Protein AF-A0A376LP57-F1 (afdb_monomer_lite)

Radius of gyration: 25.51 Å; chains: 1; bounding box: 87×38×68 Å

Secondary structure (DSSP, 8-state):
----HHHHHHHHHHHHHHHHHHHHHHHHHHH---HHHHHHHHHHHHHHHHHHHHHHTT---HHHHHTTS-HHHHHHHHTSSSHHHHHHHHHHHHHHHHHHTTSS-HHHHHHHHHHHHHHHHHHHHHHHHHHSPPPHHHHHHHHHHHHHHHHHHHHHHHHHHGGGHHHHHHHHHHHHHHHHHHHHHTT-TTSSSTTS--HHHHHHHHHHHHHHHTT--THHHHHHTTS---S---PPP-----

Structure (mmCIF, N/CA/C/O backbone):
data_AF-A0A376LP57-F1
#
_entry.id   AF-A0A376LP57-F1
#
loop_
_atom_site.group_PDB
_atom_site.id
_atom_site.type_symbol
_atom_site.label_atom_id
_atom_site.label_alt_id
_atom_site.label_comp_id
_atom_site.label_asym_id
_atom_site.label_entity_id
_atom_site.label_seq_id
_atom_site.pdbx_PDB_ins_code
_atom_site.Cartn_x
_atom_site.Cartn_y
_atom_site.Cartn_z
_atom_site.occupancy
_atom_site.B_iso_or_equiv
_atom_site.auth_seq_id
_atom_site.auth_comp_id
_atom_site.auth_asym_id
_atom_site.auth_atom_id
_atom_site.pdbx_PDB_model_num
ATOM 1 N N . MET A 1 1 ? 21.473 0.296 -5.617 1.00 46.84 1 MET A N 1
ATOM 2 C CA . MET A 1 1 ? 20.523 0.830 -6.612 1.00 46.84 1 MET A CA 1
ATOM 3 C C . MET A 1 1 ? 19.555 1.742 -5.874 1.00 46.84 1 MET A C 1
ATOM 5 O O . MET A 1 1 ? 19.031 1.287 -4.861 1.00 46.84 1 MET A O 1
ATOM 9 N N . PRO A 1 2 ? 19.412 3.027 -6.233 1.00 54.41 2 PRO A N 1
ATOM 10 C CA . PRO A 1 2 ? 18.494 3.912 -5.526 1.00 54.41 2 PRO A CA 1
ATOM 11 C C . PRO A 1 2 ? 17.062 3.452 -5.806 1.00 54.41 2 PRO A C 1
ATOM 13 O O . PRO A 1 2 ? 16.615 3.432 -6.946 1.00 54.41 2 PRO A O 1
ATOM 16 N N . VAL A 1 3 ? 16.377 3.018 -4.755 1.00 65.44 3 VAL A N 1
ATOM 17 C CA . VAL A 1 3 ? 14.976 2.599 -4.799 1.00 65.44 3 VAL A CA 1
ATOM 18 C C . VAL A 1 3 ? 14.118 3.826 -5.131 1.00 65.44 3 VAL A C 1
ATOM 20 O O . VAL A 1 3 ? 14.386 4.906 -4.595 1.00 65.44 3 VAL A O 1
ATOM 23 N N . THR A 1 4 ? 13.124 3.697 -6.017 1.00 79.75 4 THR A N 1
ATOM 24 C CA . THR A 1 4 ? 12.310 4.845 -6.456 1.00 79.75 4 THR A CA 1
ATOM 25 C C . THR A 1 4 ? 11.638 5.525 -5.250 1.00 79.75 4 THR A C 1
ATOM 27 O O . THR A 1 4 ? 11.225 4.846 -4.301 1.00 79.75 4 THR A O 1
ATOM 30 N N . PRO A 1 5 ? 11.487 6.867 -5.243 1.00 85.25 5 PRO A N 1
ATOM 31 C CA . PRO A 1 5 ? 10.801 7.568 -4.155 1.00 85.25 5 PRO A CA 1
ATOM 32 C C . PRO A 1 5 ? 9.391 7.024 -3.891 1.00 85.25 5 PRO A C 1
ATOM 34 O O . PRO A 1 5 ? 8.981 6.943 -2.736 1.00 85.25 5 PRO A O 1
ATOM 37 N N . ARG A 1 6 ? 8.692 6.584 -4.950 1.00 87.31 6 ARG A N 1
ATOM 38 C CA . ARG A 1 6 ? 7.361 5.960 -4.889 1.00 87.31 6 ARG A CA 1
ATOM 39 C C . ARG A 1 6 ? 7.379 4.646 -4.116 1.00 87.31 6 ARG A C 1
ATOM 41 O O . ARG A 1 6 ? 6.579 4.480 -3.201 1.00 87.31 6 ARG A O 1
ATOM 48 N N . TYR A 1 7 ? 8.314 3.745 -4.419 1.00 88.31 7 TYR A N 1
ATOM 49 C CA . TYR A 1 7 ? 8.439 2.489 -3.681 1.00 88.31 7 TYR A CA 1
ATOM 50 C C . TYR A 1 7 ? 8.793 2.734 -2.210 1.00 88.31 7 TYR A C 1
ATOM 52 O O . TYR A 1 7 ? 8.207 2.128 -1.310 1.00 88.31 7 TYR A O 1
ATOM 60 N N . VAL A 1 8 ? 9.732 3.648 -1.936 1.00 89.81 8 VAL A N 1
ATOM 61 C CA . VAL A 1 8 ? 10.107 3.995 -0.555 1.00 89.81 8 VAL A CA 1
ATOM 62 C C . VAL A 1 8 ? 8.911 4.566 0.207 1.00 89.81 8 VAL A C 1
ATOM 64 O O . VAL A 1 8 ? 8.712 4.232 1.375 1.00 89.81 8 VAL A O 1
ATOM 67 N N . GLU A 1 9 ? 8.111 5.413 -0.436 1.00 92.44 9 GLU A N 1
ATOM 68 C CA . GLU A 1 9 ? 6.894 5.975 0.141 1.00 92.44 9 GLU A CA 1
ATOM 69 C C . GLU A 1 9 ? 5.837 4.897 0.414 1.00 92.44 9 GLU A C 1
ATOM 71 O O . GLU A 1 9 ? 5.353 4.795 1.540 1.00 92.44 9 GLU A O 1
ATOM 76 N N . ALA A 1 10 ? 5.556 4.026 -0.558 1.00 92.81 10 ALA A N 1
ATOM 77 C CA . ALA A 1 10 ? 4.637 2.903 -0.402 1.00 92.81 10 ALA A CA 1
ATOM 78 C C . ALA A 1 10 ? 5.052 1.982 0.760 1.00 92.81 10 ALA A C 1
ATOM 80 O O . ALA A 1 10 ? 4.236 1.647 1.622 1.00 92.81 10 ALA A O 1
ATOM 81 N N . ARG A 1 11 ? 6.344 1.643 0.863 1.00 92.94 11 ARG A N 1
ATOM 82 C CA . ARG A 1 11 ? 6.878 0.844 1.977 1.00 92.94 11 ARG A CA 1
ATOM 83 C C . ARG A 1 11 ? 6.694 1.536 3.329 1.00 92.94 11 ARG A C 1
ATOM 85 O O . ARG A 1 11 ? 6.373 0.872 4.315 1.00 92.94 11 ARG A O 1
ATOM 92 N N . LYS A 1 12 ? 6.903 2.856 3.394 1.00 95.12 12 LYS A N 1
ATOM 93 C CA . LYS A 1 12 ? 6.693 3.646 4.619 1.00 95.12 12 LYS A CA 1
ATOM 94 C C . LYS A 1 12 ? 5.225 3.644 5.040 1.00 95.12 12 LYS A C 1
ATOM 96 O O . LYS A 1 12 ? 4.963 3.428 6.218 1.00 95.12 12 LYS A O 1
ATOM 101 N N . LEU A 1 13 ? 4.296 3.822 4.101 1.00 96.31 13 LEU A N 1
ATOM 102 C CA . LEU A 1 13 ? 2.854 3.809 4.365 1.00 96.31 13 LEU A CA 1
ATOM 103 C C . LEU A 1 13 ? 2.393 2.464 4.941 1.00 96.31 13 LEU A C 1
ATOM 105 O O . LEU A 1 13 ? 1.738 2.425 5.978 1.00 96.31 13 LEU A O 1
ATOM 109 N N . TRP A 1 14 ? 2.810 1.346 4.344 1.00 95.69 14 TRP A N 1
ATOM 110 C CA . TRP A 1 14 ? 2.482 0.014 4.869 1.00 95.69 14 TRP A CA 1
ATOM 111 C C . TRP A 1 14 ? 3.135 -0.277 6.229 1.00 95.69 14 TRP A C 1
ATOM 113 O O . TRP A 1 14 ? 2.527 -0.920 7.086 1.00 95.69 14 TRP A O 1
ATOM 123 N N . GLY A 1 15 ? 4.340 0.245 6.475 1.00 95.31 15 GLY A N 1
ATOM 124 C CA . GLY A 1 15 ? 4.955 0.212 7.805 1.00 95.31 15 GLY A CA 1
ATOM 125 C C . GLY A 1 15 ? 4.169 1.026 8.841 1.00 95.31 15 GLY A C 1
ATOM 126 O O . GLY A 1 15 ? 3.955 0.561 9.960 1.00 95.31 15 GLY A O 1
ATOM 127 N N . GLN A 1 16 ? 3.688 2.213 8.463 1.00 95.94 16 GLN A N 1
ATOM 128 C CA . GLN A 1 16 ? 2.823 3.044 9.305 1.00 95.94 16 GLN A CA 1
ATOM 129 C C . GLN A 1 16 ? 1.493 2.348 9.605 1.00 95.94 16 GLN A C 1
ATOM 131 O O . GLN A 1 16 ? 1.068 2.365 10.757 1.00 95.94 16 GLN A O 1
ATOM 136 N N . LEU A 1 17 ? 0.887 1.663 8.628 1.00 96.25 17 LEU A N 1
ATOM 137 C CA . LEU A 1 17 ? -0.339 0.887 8.839 1.00 96.25 17 LEU A CA 1
ATOM 138 C C . LEU A 1 17 ? -0.163 -0.184 9.916 1.00 96.25 17 LEU A C 1
ATOM 140 O O . LEU A 1 17 ? -1.012 -0.321 10.796 1.00 96.25 17 LEU A O 1
ATOM 144 N N . MET A 1 18 ? 0.945 -0.926 9.871 1.00 94.75 18 MET A N 1
ATOM 145 C CA . MET A 1 18 ? 1.248 -1.949 10.872 1.00 94.75 18 MET A CA 1
ATOM 146 C C . MET A 1 18 ? 1.375 -1.339 12.276 1.00 94.75 18 MET A C 1
ATOM 148 O O . MET A 1 18 ? 0.813 -1.865 13.238 1.00 94.75 18 MET A O 1
ATOM 152 N N . ILE A 1 19 ? 2.070 -0.205 12.403 1.00 94.69 19 ILE A N 1
ATOM 153 C CA . ILE A 1 19 ? 2.240 0.499 13.683 1.00 94.69 19 ILE A CA 1
ATOM 154 C C . ILE A 1 19 ? 0.900 1.040 14.199 1.00 94.69 19 ILE A C 1
ATOM 156 O O . ILE A 1 19 ? 0.589 0.870 15.383 1.00 94.69 19 ILE A O 1
ATOM 160 N N . ALA A 1 20 ? 0.110 1.669 13.327 1.00 94.81 20 ALA A N 1
ATOM 161 C CA . ALA A 1 20 ? -1.187 2.242 13.665 1.00 94.81 20 ALA A CA 1
ATOM 162 C C . ALA A 1 20 ? -2.179 1.155 14.098 1.00 94.81 20 ALA A C 1
ATOM 164 O O . ALA A 1 20 ? -2.790 1.293 15.153 1.00 94.81 20 ALA A O 1
ATOM 165 N N . SER A 1 21 ? -2.250 0.032 13.372 1.00 94.44 21 SER A N 1
ATOM 166 C CA . SER A 1 21 ? -3.135 -1.100 13.701 1.00 94.44 21 SER A CA 1
ATOM 167 C C . SER A 1 21 ? -2.802 -1.703 15.071 1.00 94.44 21 SER A C 1
ATOM 169 O O . SER A 1 21 ? -3.668 -1.847 15.934 1.00 94.44 21 SER A O 1
ATOM 171 N N . ARG A 1 22 ? -1.515 -1.975 15.340 1.00 93.62 22 ARG A N 1
ATOM 172 C CA . ARG A 1 22 ? -1.070 -2.483 16.652 1.00 93.62 22 ARG A CA 1
ATOM 173 C C . ARG A 1 22 ? -1.369 -1.489 17.777 1.00 93.62 22 ARG A C 1
ATOM 175 O O . ARG A 1 22 ? -1.800 -1.884 18.858 1.00 93.62 22 ARG A O 1
ATOM 182 N N . SER A 1 23 ? -1.137 -0.198 17.542 1.00 93.81 23 SER A N 1
ATOM 183 C CA . SER A 1 23 ? -1.371 0.845 18.550 1.00 93.81 23 SER A CA 1
ATOM 184 C C . SER A 1 23 ? -2.856 1.006 18.861 1.00 93.81 23 SER A C 1
ATOM 186 O O . SER A 1 2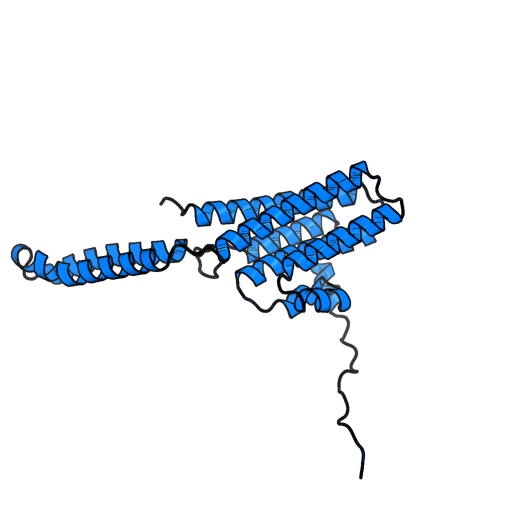3 ? -3.219 1.061 20.034 1.00 93.81 23 SER A O 1
ATOM 188 N N . LEU A 1 24 ? -3.696 1.007 17.826 1.00 93.81 24 LEU A N 1
ATOM 189 C CA . LEU A 1 24 ? -5.144 1.102 17.934 1.00 93.81 24 LEU A CA 1
ATOM 190 C C . LEU A 1 24 ? -5.726 -0.112 18.673 1.00 93.81 24 LEU A C 1
ATOM 192 O O . LEU A 1 24 ? -6.471 0.067 19.633 1.00 93.81 24 LEU A O 1
ATOM 196 N N . LEU A 1 25 ? -5.348 -1.344 18.302 1.00 93.00 25 LEU A N 1
ATOM 197 C CA . LEU A 1 25 ? -5.823 -2.537 19.014 1.00 93.00 25 LEU A CA 1
ATOM 198 C C . LEU A 1 25 ? -5.360 -2.559 20.476 1.00 93.00 25 LEU A C 1
ATOM 200 O O . LEU A 1 25 ? -6.148 -2.907 21.354 1.00 93.00 25 LEU A O 1
ATOM 204 N N . ARG A 1 26 ? -4.107 -2.169 20.754 1.00 92.12 26 ARG A N 1
ATOM 205 C CA . ARG A 1 26 ? -3.598 -2.072 22.129 1.00 92.12 26 ARG A CA 1
ATOM 206 C C . ARG A 1 26 ? -4.462 -1.136 22.963 1.00 92.12 26 ARG A C 1
ATOM 208 O O . ARG A 1 26 ? -4.868 -1.521 24.051 1.00 92.12 26 ARG A O 1
ATOM 215 N N . GLU A 1 27 ? -4.743 0.058 22.454 1.00 91.62 27 GLU A N 1
ATOM 216 C CA . GLU A 1 27 ? -5.526 1.064 23.170 1.00 91.62 27 GLU A CA 1
ATOM 217 C C . GLU A 1 27 ? -6.975 0.609 23.384 1.00 91.62 27 GLU A C 1
ATOM 219 O O . GLU A 1 27 ? -7.504 0.735 24.486 1.00 91.62 27 GLU A O 1
ATOM 224 N N . VAL A 1 28 ? -7.589 -0.030 22.384 1.00 91.62 28 VAL A N 1
ATOM 225 C CA . VAL A 1 28 ? -8.912 -0.656 22.519 1.00 91.62 28 VAL A CA 1
ATOM 226 C C . VAL A 1 28 ? -8.899 -1.744 23.601 1.00 91.62 28 VAL A C 1
ATOM 228 O O . VAL A 1 28 ? -9.738 -1.701 24.498 1.00 91.62 28 VAL A O 1
ATOM 231 N N . LYS A 1 29 ? -7.921 -2.663 23.592 1.00 90.62 29 LYS A N 1
ATOM 232 C CA . LYS A 1 29 ? -7.811 -3.757 24.579 1.00 90.62 29 LYS A CA 1
ATOM 233 C C . LYS A 1 29 ? -7.528 -3.256 26.000 1.00 90.62 29 LYS A C 1
ATOM 235 O O . LYS A 1 29 ? -8.005 -3.858 26.954 1.00 90.62 29 LYS A O 1
ATOM 240 N N . THR A 1 30 ? -6.760 -2.179 26.170 1.00 89.25 30 THR A N 1
ATOM 241 C CA . THR A 1 30 ? -6.466 -1.628 27.507 1.00 89.25 30 THR A CA 1
ATOM 242 C C . THR A 1 30 ? -7.612 -0.811 28.088 1.00 89.25 30 THR A C 1
ATOM 244 O O . THR A 1 30 ? -7.664 -0.621 29.300 1.00 89.25 30 THR A O 1
ATOM 247 N N . THR A 1 31 ? -8.497 -0.299 27.234 1.00 87.50 31 THR A N 1
ATOM 248 C CA . THR A 1 31 ? -9.559 0.623 27.645 1.00 87.50 31 THR A CA 1
ATOM 249 C C . THR A 1 31 ? -10.896 -0.087 27.831 1.00 87.50 31 THR A C 1
ATOM 251 O O . THR A 1 31 ? -11.651 0.256 28.736 1.00 87.50 31 THR A O 1
ATOM 254 N N . LEU A 1 32 ? -11.195 -1.082 26.991 1.00 85.88 32 LEU A N 1
ATOM 255 C CA . LEU A 1 32 ? -12.454 -1.817 27.032 1.00 85.88 32 LEU A CA 1
ATOM 256 C C . LEU A 1 32 ? -12.316 -3.117 27.840 1.00 85.88 32 LEU A C 1
ATOM 258 O O . LEU A 1 32 ? -11.403 -3.900 27.583 1.00 85.88 32 LEU A O 1
ATOM 262 N N . PRO A 1 33 ? -13.246 -3.400 28.768 1.00 73.56 33 PRO A N 1
ATOM 263 C CA . PRO A 1 33 ? -13.210 -4.616 29.581 1.00 73.56 33 PRO A CA 1
ATOM 264 C C . PRO A 1 33 ? -13.700 -5.872 28.837 1.00 73.56 33 PRO A C 1
ATOM 266 O O . PRO A 1 33 ? -13.428 -6.987 29.279 1.00 73.56 33 PRO A O 1
ATOM 269 N N . ASP A 1 34 ? -14.435 -5.722 27.727 1.00 77.31 34 ASP A N 1
ATOM 270 C CA . ASP A 1 34 ? -15.062 -6.841 27.014 1.00 77.31 34 ASP A CA 1
ATOM 271 C C . ASP A 1 34 ? -14.177 -7.439 25.905 1.00 77.31 34 ASP A C 1
ATOM 273 O O . ASP A 1 34 ? -14.016 -6.873 24.822 1.00 77.31 34 ASP A O 1
ATOM 277 N N . SER A 1 35 ? -13.684 -8.656 26.145 1.00 75.12 35 SER A N 1
ATOM 278 C CA . SER A 1 35 ? -12.887 -9.426 25.180 1.00 75.12 35 SER A CA 1
ATOM 279 C C . SER A 1 35 ? -13.635 -9.801 23.890 1.00 75.12 35 SER A C 1
ATOM 281 O O . SER A 1 35 ? -13.001 -9.973 22.849 1.00 75.12 35 SER A O 1
ATOM 283 N N . ALA A 1 36 ? -14.968 -9.933 23.903 1.00 81.56 36 ALA A N 1
ATOM 284 C CA . ALA A 1 36 ? -15.725 -10.285 22.700 1.00 81.56 36 ALA A CA 1
ATOM 285 C C . ALA A 1 36 ? -15.773 -9.114 21.709 1.00 81.56 36 ALA A C 1
ATOM 287 O O . ALA A 1 36 ? -15.438 -9.285 20.535 1.00 81.56 36 ALA A O 1
ATOM 288 N N . SER A 1 37 ? -16.089 -7.923 22.212 1.00 84.75 37 SER A N 1
ATOM 289 C CA . SER A 1 37 ? -16.064 -6.664 21.465 1.00 84.75 37 SER A CA 1
ATOM 290 C C . SER A 1 37 ? -14.674 -6.380 20.866 1.00 84.75 37 SER A C 1
ATOM 292 O O . SER A 1 37 ? -14.551 -6.077 19.678 1.00 84.75 37 SER A O 1
ATOM 294 N N . VAL A 1 38 ? -13.599 -6.561 21.641 1.00 87.94 38 VAL A N 1
ATOM 295 C CA . VAL A 1 38 ? -12.216 -6.342 21.162 1.00 87.94 38 VAL A CA 1
ATOM 296 C C . VAL A 1 38 ? -11.853 -7.277 19.995 1.00 87.94 38 VAL A C 1
ATOM 298 O O . VAL A 1 38 ? -11.159 -6.867 19.061 1.00 87.94 38 VAL A O 1
ATOM 301 N N . ARG A 1 39 ? -12.348 -8.522 19.998 1.00 88.56 39 ARG A N 1
ATOM 302 C CA . ARG A 1 39 ? -12.135 -9.474 18.893 1.00 88.56 39 ARG A CA 1
ATOM 303 C C . ARG A 1 39 ? -12.852 -9.081 17.615 1.00 88.56 39 ARG A C 1
ATOM 305 O O . ARG A 1 39 ? -12.266 -9.190 16.540 1.00 88.56 39 ARG A O 1
ATOM 312 N N . GLU A 1 40 ? -14.091 -8.614 17.718 1.00 89.62 40 GLU A N 1
ATOM 313 C CA . GLU A 1 40 ? -14.825 -8.084 16.566 1.00 89.62 40 GLU A CA 1
ATOM 314 C C . GLU A 1 40 ? -14.061 -6.915 15.932 1.00 89.62 40 GLU A C 1
ATOM 316 O O . GLU A 1 40 ? -13.844 -6.888 14.720 1.00 89.62 40 GLU A O 1
ATOM 321 N N . PHE A 1 41 ? -13.551 -6.004 16.760 1.00 91.94 41 PHE A N 1
ATOM 322 C CA . PHE A 1 41 ? -12.771 -4.867 16.290 1.00 91.94 41 PHE A CA 1
ATOM 323 C C . PHE A 1 41 ? -11.431 -5.272 15.648 1.00 91.94 41 PHE A C 1
ATOM 325 O O . PHE A 1 41 ? -11.023 -4.694 14.639 1.00 91.94 41 PHE A O 1
ATOM 332 N N . ALA A 1 42 ? -10.756 -6.299 16.174 1.00 92.75 42 ALA A N 1
ATOM 333 C CA . ALA A 1 42 ? -9.560 -6.858 15.542 1.00 92.75 42 ALA A CA 1
ATOM 334 C C . ALA A 1 42 ? -9.868 -7.459 14.159 1.00 92.75 42 ALA A C 1
ATOM 336 O O . ALA A 1 42 ? -9.126 -7.213 13.209 1.00 92.75 42 ALA A O 1
ATOM 337 N N . ARG A 1 43 ? -10.990 -8.179 14.006 1.00 92.62 43 ARG A N 1
ATOM 338 C CA . ARG A 1 43 ? -11.427 -8.714 12.702 1.00 92.62 43 ARG A CA 1
ATOM 339 C C . ARG A 1 43 ? -11.698 -7.605 11.688 1.00 92.62 43 ARG A C 1
ATOM 341 O O . ARG A 1 43 ? -11.288 -7.744 10.540 1.00 92.62 43 ARG A O 1
ATOM 348 N N . LEU A 1 44 ? -12.297 -6.486 12.106 1.00 93.94 44 LEU A N 1
ATOM 349 C CA . LEU A 1 44 ? -12.468 -5.314 11.240 1.00 93.94 44 LEU A CA 1
ATOM 350 C C . LEU A 1 44 ? -11.117 -4.756 10.762 1.00 93.94 44 LEU A C 1
ATOM 352 O O . LEU A 1 44 ? -10.978 -4.427 9.585 1.00 93.94 44 LEU A O 1
ATOM 356 N N . GLN A 1 45 ? -10.106 -4.680 11.637 1.00 94.81 45 GLN A N 1
ATOM 357 C CA . GLN A 1 45 ? -8.760 -4.210 11.263 1.00 94.81 45 GLN A CA 1
ATOM 358 C C . GLN A 1 45 ? -8.075 -5.141 10.262 1.00 94.81 45 GLN A C 1
ATOM 360 O O . GLN A 1 45 ? -7.483 -4.676 9.286 1.00 94.81 45 GLN A O 1
ATOM 365 N N . ILE A 1 46 ? -8.217 -6.451 10.456 1.00 94.69 46 ILE A N 1
ATOM 366 C CA . ILE A 1 46 ? -7.715 -7.458 9.515 1.00 94.69 46 ILE A CA 1
ATOM 367 C C . ILE A 1 46 ? -8.434 -7.329 8.164 1.00 94.69 46 ILE A C 1
ATOM 369 O O . ILE A 1 46 ? -7.785 -7.306 7.115 1.00 94.69 46 ILE A O 1
ATOM 373 N N . ALA A 1 47 ? -9.760 -7.162 8.184 1.00 94.88 47 ALA A N 1
ATOM 374 C CA . ALA A 1 47 ? -10.558 -6.939 6.984 1.00 94.88 47 ALA A CA 1
ATOM 375 C C . ALA A 1 47 ? -10.109 -5.682 6.227 1.00 94.88 47 ALA A C 1
ATOM 377 O O . ALA A 1 47 ? -9.978 -5.723 5.007 1.00 94.88 47 ALA A O 1
ATOM 378 N N . PHE A 1 48 ? -9.817 -4.585 6.934 1.00 96.06 48 PHE A N 1
ATOM 379 C CA . PHE A 1 48 ? -9.294 -3.361 6.329 1.00 96.06 48 PHE A CA 1
ATOM 380 C C . PHE A 1 48 ? -7.951 -3.592 5.625 1.00 96.06 48 PHE A C 1
ATOM 382 O O . PHE A 1 48 ? -7.800 -3.196 4.470 1.00 96.06 48 PHE A O 1
ATOM 389 N N . ALA A 1 49 ? -6.994 -4.259 6.280 1.00 95.62 49 ALA A N 1
ATOM 390 C CA . ALA A 1 49 ? -5.676 -4.517 5.700 1.00 95.62 49 ALA A CA 1
ATOM 391 C C . ALA A 1 49 ? -5.773 -5.351 4.408 1.00 95.62 49 ALA A C 1
ATOM 393 O O . ALA A 1 49 ? -5.193 -4.982 3.381 1.00 95.62 49 ALA A O 1
ATOM 394 N N . HIS A 1 50 ? -6.570 -6.427 4.424 1.00 94.69 50 HIS A N 1
ATOM 395 C CA . HIS A 1 50 ? -6.816 -7.246 3.232 1.00 94.69 50 HIS A CA 1
ATOM 396 C C . HIS A 1 50 ? -7.593 -6.482 2.154 1.00 94.69 50 HIS A C 1
ATOM 398 O O . HIS A 1 50 ? -7.218 -6.541 0.985 1.00 94.69 50 HIS A O 1
ATOM 404 N N . CYS A 1 51 ? -8.616 -5.711 2.528 1.00 94.69 51 CYS A N 1
ATOM 405 C CA . CYS A 1 51 ? -9.377 -4.873 1.601 1.00 94.69 51 CYS A CA 1
ATOM 406 C C . CYS A 1 51 ? -8.478 -3.857 0.886 1.00 94.69 51 CYS A C 1
ATOM 408 O O . CYS A 1 51 ? -8.551 -3.724 -0.336 1.00 94.69 51 CYS A O 1
ATOM 410 N N . LEU A 1 52 ? -7.588 -3.181 1.619 1.00 94.75 52 LEU A N 1
ATOM 411 C CA . LEU A 1 52 ? -6.643 -2.222 1.054 1.00 94.75 52 LEU A CA 1
ATOM 412 C C . LEU A 1 52 ? -5.702 -2.901 0.055 1.00 94.75 52 LEU A C 1
ATOM 414 O O . LEU A 1 52 ? -5.613 -2.458 -1.088 1.00 94.75 52 LEU A O 1
ATOM 418 N N . ARG A 1 53 ? -5.064 -4.015 0.442 1.00 93.75 53 ARG A N 1
ATOM 419 C CA . ARG A 1 53 ? -4.207 -4.817 -0.452 1.00 93.75 53 ARG A CA 1
ATOM 420 C C . ARG A 1 53 ? -4.928 -5.175 -1.749 1.00 93.75 53 ARG A C 1
ATOM 422 O O . ARG A 1 53 ? -4.394 -4.967 -2.83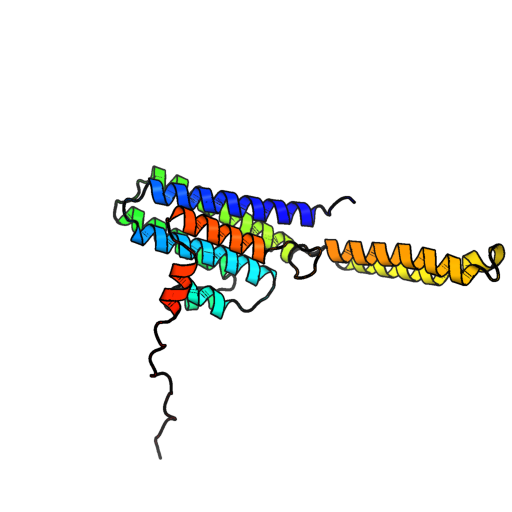5 1.00 93.75 53 ARG A O 1
ATOM 429 N N . MET A 1 54 ? -6.134 -5.722 -1.634 1.00 92.31 54 MET A N 1
ATOM 430 C CA . MET A 1 54 ? -6.887 -6.211 -2.786 1.00 92.31 54 MET A CA 1
ATOM 431 C C . MET A 1 54 ? -7.422 -5.065 -3.648 1.00 92.31 54 MET A C 1
ATOM 433 O O . MET A 1 54 ? -7.486 -5.210 -4.865 1.00 92.31 54 MET A O 1
ATOM 437 N N . THR A 1 55 ? -7.737 -3.910 -3.052 1.00 92.12 55 THR A N 1
ATOM 438 C CA . THR A 1 55 ? -8.111 -2.691 -3.786 1.00 92.12 55 THR A CA 1
ATOM 439 C C . THR A 1 55 ? -6.942 -2.187 -4.629 1.00 92.12 55 THR A C 1
ATOM 441 O O . THR A 1 55 ? -7.116 -1.959 -5.824 1.00 92.12 55 THR A O 1
ATOM 444 N N . LEU A 1 56 ? -5.740 -2.086 -4.049 1.00 9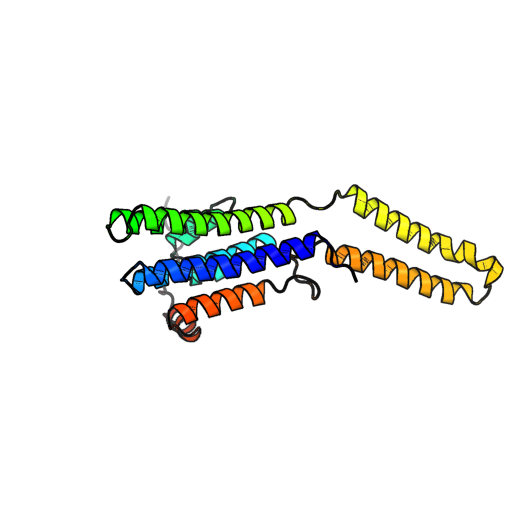1.31 56 LEU A N 1
ATOM 445 C CA . LEU A 1 56 ? -4.542 -1.640 -4.774 1.00 91.31 56 LEU A CA 1
ATOM 446 C C . LEU A 1 56 ? -4.166 -2.605 -5.909 1.00 91.31 56 LEU A C 1
ATOM 448 O O . LEU A 1 56 ? -3.768 -2.161 -6.980 1.00 91.31 56 LEU A O 1
ATOM 452 N N . ARG A 1 57 ? -4.376 -3.912 -5.707 1.00 91.06 57 ARG A N 1
ATOM 453 C CA . ARG A 1 57 ? -4.133 -4.961 -6.712 1.00 91.06 57 ARG A CA 1
ATOM 454 C C . ARG A 1 57 ? -5.299 -5.230 -7.664 1.00 91.06 57 ARG A C 1
ATOM 456 O O . ARG A 1 57 ? -5.187 -6.110 -8.512 1.00 91.06 57 ARG A O 1
ATOM 463 N N . LYS A 1 58 ? -6.426 -4.522 -7.524 1.00 88.88 58 LYS A N 1
ATOM 464 C CA . LYS A 1 58 ? -7.655 -4.730 -8.320 1.00 88.88 58 LYS A CA 1
ATOM 465 C C . LYS A 1 58 ? -8.156 -6.189 -8.297 1.00 88.88 58 LYS A C 1
ATOM 467 O O . LYS A 1 58 ? -8.657 -6.703 -9.294 1.00 88.88 58 LYS A O 1
ATOM 472 N N . GLN A 1 59 ? -8.017 -6.857 -7.153 1.00 88.69 59 GLN A N 1
ATOM 473 C CA . GLN A 1 59 ? -8.409 -8.254 -6.938 1.00 88.69 59 GLN A CA 1
ATOM 474 C C . GLN A 1 59 ? -9.827 -8.376 -6.346 1.00 88.69 59 GLN A C 1
ATOM 476 O O . GLN A 1 59 ? -10.286 -7.464 -5.649 1.00 88.69 59 GLN A O 1
ATOM 481 N N . PRO A 1 60 ? -10.530 -9.503 -6.581 1.00 85.88 60 PRO A N 1
ATOM 482 C CA . PRO A 1 60 ? -11.876 -9.729 -6.055 1.00 85.88 60 PRO A CA 1
ATOM 483 C C . PRO A 1 60 ? -11.859 -9.893 -4.532 1.00 85.88 60 PRO A C 1
ATOM 485 O O . PRO A 1 60 ? -11.220 -10.796 -4.012 1.00 85.88 60 PRO A O 1
ATOM 488 N N . GLN A 1 61 ? -12.585 -9.040 -3.810 1.00 87.62 61 GLN A N 1
ATOM 489 C CA . GLN A 1 61 ? -12.454 -8.919 -2.348 1.00 87.62 61 GLN A CA 1
ATOM 490 C C . GLN A 1 61 ? -13.465 -9.763 -1.556 1.00 87.62 61 GLN A C 1
ATOM 492 O O . GLN A 1 61 ? -13.274 -10.001 -0.366 1.00 87.62 61 GLN A O 1
ATOM 497 N N . ALA A 1 62 ? -14.552 -10.201 -2.199 1.00 83.94 62 ALA A N 1
ATOM 498 C CA . ALA A 1 62 ? -15.735 -10.732 -1.521 1.00 83.94 62 ALA A CA 1
ATOM 499 C C . ALA A 1 62 ? -15.448 -11.974 -0.662 1.00 83.94 62 ALA A C 1
ATOM 501 O O . ALA A 1 62 ? -15.863 -12.021 0.493 1.00 83.94 62 ALA A O 1
ATOM 502 N N . GLU A 1 63 ? -14.710 -12.949 -1.199 1.00 86.50 63 GLU A N 1
ATOM 503 C CA . GLU A 1 63 ? -14.433 -14.214 -0.508 1.00 86.50 63 GLU A CA 1
ATOM 504 C C . GLU A 1 63 ? -13.585 -14.003 0.746 1.00 86.50 63 GLU A C 1
ATOM 506 O O . GLU A 1 63 ? -13.934 -14.485 1.820 1.00 86.50 63 GLU A O 1
ATOM 511 N N . VAL A 1 64 ? -12.500 -13.231 0.643 1.00 87.94 64 VAL A N 1
ATOM 512 C CA . VAL A 1 64 ? -11.605 -12.963 1.778 1.00 87.94 64 VAL A CA 1
ATOM 513 C C . VAL A 1 64 ? -12.324 -12.138 2.843 1.00 87.94 64 VAL A C 1
ATOM 515 O O . VAL A 1 64 ? -12.270 -12.470 4.023 1.00 87.94 64 VAL A O 1
ATOM 518 N N . LEU A 1 65 ? -13.051 -11.094 2.440 1.00 88.62 65 LEU A N 1
ATOM 519 C CA . LEU A 1 65 ? -13.756 -10.218 3.375 1.00 88.62 65 LEU A CA 1
ATOM 520 C C . LEU A 1 65 ? -14.905 -10.923 4.106 1.00 88.62 65 LEU A C 1
ATOM 522 O O . LEU A 1 65 ? -15.141 -10.616 5.274 1.00 88.62 65 LEU A O 1
ATOM 526 N N . ALA A 1 66 ? -15.556 -11.908 3.482 1.00 87.75 66 ALA A N 1
ATOM 527 C CA . ALA A 1 66 ? -16.602 -12.712 4.117 1.00 87.75 66 ALA A CA 1
ATOM 528 C C . ALA A 1 66 ? -16.117 -13.509 5.344 1.00 87.75 66 ALA A C 1
ATOM 530 O O . ALA A 1 66 ? -16.929 -13.865 6.193 1.00 87.75 66 ALA A O 1
ATOM 531 N N . HIS A 1 67 ? -14.810 -13.766 5.470 1.00 88.44 67 HIS A N 1
ATOM 532 C CA . HIS A 1 67 ? -14.248 -14.457 6.636 1.00 88.44 67 HIS A CA 1
ATOM 533 C C . HIS A 1 67 ? -14.165 -13.560 7.880 1.00 88.44 67 HIS A C 1
ATOM 535 O O . HIS A 1 67 ? -14.136 -14.064 9.003 1.00 88.44 67 HIS A O 1
ATOM 541 N N . TYR A 1 68 ? -14.121 -12.238 7.695 1.00 88.75 68 TYR A N 1
ATOM 542 C CA . TYR A 1 68 ? -13.886 -11.277 8.777 1.00 88.75 68 TYR A CA 1
ATOM 543 C C . TYR A 1 68 ? -15.087 -10.363 9.049 1.00 88.75 68 TYR A C 1
ATOM 545 O O . TYR A 1 68 ? -15.244 -9.890 10.175 1.00 88.75 68 TYR A O 1
ATOM 553 N N . LEU A 1 69 ? -15.929 -10.114 8.042 1.00 88.69 69 LEU A N 1
ATOM 554 C CA . LEU A 1 69 ? -17.096 -9.234 8.118 1.00 88.69 69 LEU A CA 1
ATOM 555 C C . LEU A 1 69 ? -18.399 -10.033 8.198 1.00 88.69 69 LEU A C 1
ATOM 557 O O . LEU A 1 69 ? -18.539 -11.102 7.608 1.00 88.69 69 LEU A O 1
ATOM 561 N N . LYS A 1 70 ? -19.395 -9.464 8.883 1.00 89.44 70 LYS A N 1
ATOM 562 C CA . LYS A 1 70 ? -20.781 -9.949 8.835 1.00 89.44 70 LYS A CA 1
ATOM 563 C C . LYS A 1 70 ? -21.355 -9.734 7.433 1.00 89.44 70 LYS A C 1
ATOM 565 O O . LYS A 1 70 ? -20.951 -8.812 6.727 1.00 89.44 70 LYS A O 1
ATOM 570 N N . THR A 1 71 ? -22.343 -10.537 7.042 1.00 86.25 71 THR A N 1
ATOM 571 C CA . THR A 1 71 ? -22.961 -10.468 5.705 1.00 86.25 71 THR A CA 1
ATOM 572 C C . THR A 1 71 ? -23.520 -9.077 5.378 1.00 86.25 71 THR A C 1
ATOM 574 O O . THR A 1 71 ? -23.366 -8.605 4.254 1.00 86.25 71 THR A O 1
ATOM 577 N N . GLU A 1 72 ? -24.113 -8.396 6.362 1.00 88.88 72 GLU A N 1
ATOM 578 C CA . GLU A 1 72 ? -24.646 -7.033 6.210 1.00 88.88 72 GLU A CA 1
ATOM 579 C C . GLU A 1 72 ? -23.538 -6.007 5.920 1.00 88.88 72 GLU A C 1
ATOM 581 O O . GLU A 1 72 ? -23.646 -5.202 4.991 1.00 88.88 72 GLU A O 1
ATOM 586 N N . ASP A 1 73 ? -22.440 -6.071 6.675 1.00 89.88 73 ASP A N 1
ATOM 587 C CA . ASP A 1 73 ? -21.289 -5.184 6.498 1.00 89.88 73 ASP A CA 1
ATOM 588 C C . ASP A 1 73 ? -20.566 -5.468 5.181 1.00 89.88 73 ASP A C 1
ATOM 590 O O . ASP A 1 73 ? -20.180 -4.538 4.473 1.00 89.88 73 ASP A O 1
ATOM 594 N N . LEU A 1 74 ? -20.448 -6.742 4.797 1.00 90.56 74 LEU A N 1
ATOM 595 C CA . LEU A 1 74 ? -19.861 -7.148 3.523 1.00 90.56 74 LEU A CA 1
ATOM 596 C C . LEU A 1 74 ? -20.614 -6.530 2.338 1.00 90.56 74 LEU A C 1
ATOM 598 O O . LEU A 1 74 ? -19.988 -5.956 1.447 1.00 90.56 74 LEU A O 1
ATOM 602 N N . GLN A 1 75 ? -21.949 -6.593 2.335 1.00 89.69 75 GLN A N 1
ATOM 603 C CA . GLN A 1 75 ? -22.761 -5.978 1.280 1.00 89.69 75 GLN A CA 1
ATOM 604 C C . GLN A 1 75 ? -22.564 -4.459 1.226 1.00 89.69 75 GLN A C 1
ATOM 606 O O . GLN A 1 75 ? -22.396 -3.895 0.144 1.00 89.69 75 GLN A O 1
ATOM 611 N N . ARG A 1 76 ? -22.520 -3.791 2.386 1.00 90.94 76 ARG A N 1
ATOM 612 C CA . ARG A 1 76 ? -22.262 -2.345 2.478 1.00 90.94 76 ARG A CA 1
ATOM 613 C C . ARG A 1 76 ? -20.884 -1.956 1.942 1.00 90.94 76 ARG A C 1
ATOM 615 O O . ARG A 1 76 ? -20.755 -0.906 1.314 1.00 90.94 76 ARG A O 1
ATOM 622 N N . VAL A 1 77 ? -19.868 -2.779 2.200 1.00 91.69 77 VAL A N 1
ATOM 623 C CA . VAL A 1 77 ? -18.487 -2.575 1.740 1.00 91.69 77 VAL A CA 1
ATOM 624 C C . VAL A 1 77 ? -18.378 -2.767 0.230 1.00 91.69 77 VAL A C 1
ATOM 626 O O . VAL A 1 77 ? -17.849 -1.888 -0.446 1.00 91.69 77 VAL A O 1
ATOM 629 N N . LEU A 1 78 ? -18.931 -3.856 -0.311 1.00 89.88 78 LEU A N 1
ATOM 630 C CA . LEU A 1 78 ? -18.879 -4.157 -1.746 1.00 89.88 78 LEU A CA 1
ATOM 631 C C . LEU A 1 78 ? -19.719 -3.193 -2.599 1.00 89.88 78 LEU A C 1
ATOM 633 O O . LEU A 1 78 ? -19.388 -2.962 -3.757 1.00 89.88 78 LEU A O 1
ATOM 637 N N . ALA A 1 79 ? -20.777 -2.603 -2.035 1.00 90.50 79 ALA A N 1
ATOM 638 C CA . ALA A 1 79 ? -21.585 -1.584 -2.709 1.00 90.50 79 ALA A CA 1
ATOM 639 C C . ALA A 1 79 ? -20.935 -0.182 -2.724 1.00 90.50 79 ALA A C 1
ATOM 641 O O . ALA A 1 79 ? -21.477 0.743 -3.328 1.00 90.50 79 ALA A O 1
ATOM 642 N N . SER A 1 80 ? -19.811 0.014 -2.027 1.00 90.44 80 SER A N 1
ATOM 643 C CA . SER A 1 80 ? -19.135 1.309 -1.905 1.00 90.44 80 SER A CA 1
ATOM 644 C C . SER A 1 80 ? -18.106 1.521 -3.018 1.00 90.44 80 SER A C 1
ATOM 646 O O . SER A 1 80 ? -17.350 0.615 -3.350 1.00 90.44 80 SER A O 1
ATOM 648 N N . ASN A 1 81 ? -17.983 2.759 -3.511 1.00 86.44 81 ASN A N 1
ATOM 649 C CA . ASN A 1 81 ? -16.919 3.139 -4.455 1.00 86.44 81 ASN A CA 1
ATOM 650 C C . ASN A 1 81 ? -15.513 3.060 -3.836 1.00 86.44 81 ASN A C 1
ATOM 652 O O . ASN A 1 81 ? -14.539 2.840 -4.546 1.00 86.44 81 ASN A O 1
ATOM 656 N N . SER A 1 82 ? -15.406 3.242 -2.515 1.00 89.69 82 SER A N 1
ATOM 657 C CA . SER A 1 82 ? -14.180 2.985 -1.749 1.00 89.69 82 SER A CA 1
ATOM 658 C C . SER A 1 82 ? -14.504 1.974 -0.642 1.00 89.69 82 SER A C 1
ATOM 660 O O . SER A 1 82 ? -15.062 2.353 0.400 1.00 89.69 82 SER A O 1
ATOM 662 N N . PRO A 1 83 ? -14.247 0.673 -0.881 1.00 92.75 83 PRO A N 1
ATOM 663 C CA . PRO A 1 83 ? -14.504 -0.396 0.084 1.00 92.75 83 PRO A CA 1
ATOM 664 C C . PRO A 1 83 ? -13.677 -0.249 1.369 1.00 92.75 83 PRO A C 1
ATOM 666 O O . PRO A 1 83 ? -14.222 -0.338 2.468 1.00 92.75 83 PRO A O 1
ATOM 669 N N . ALA A 1 84 ? -12.385 0.077 1.256 1.00 93.44 84 ALA A N 1
ATOM 670 C CA . ALA A 1 84 ? -11.500 0.234 2.413 1.00 93.44 84 ALA A CA 1
ATOM 671 C C . ALA A 1 84 ? -11.931 1.406 3.312 1.00 93.44 84 ALA A C 1
ATOM 673 O O . ALA A 1 84 ? -11.998 1.261 4.534 1.00 93.44 84 ALA A O 1
ATOM 674 N N . ASN A 1 85 ? -12.325 2.539 2.717 1.00 94.88 85 ASN A N 1
ATOM 675 C CA . ASN A 1 85 ? -12.875 3.664 3.475 1.00 94.88 85 ASN A CA 1
ATOM 676 C C . ASN A 1 85 ? -14.206 3.306 4.159 1.00 94.88 85 ASN A C 1
ATOM 678 O O . ASN A 1 85 ? -14.490 3.767 5.263 1.00 94.88 85 ASN A O 1
ATOM 682 N N . ARG A 1 86 ? -15.027 2.445 3.538 1.00 95.19 86 ARG A N 1
ATOM 683 C CA . ARG A 1 86 ? -16.261 1.962 4.172 1.00 95.19 86 ARG A CA 1
ATOM 684 C C . ARG A 1 86 ? -15.968 1.152 5.433 1.00 95.19 86 ARG A C 1
ATOM 686 O O . ARG A 1 86 ? -16.685 1.314 6.414 1.00 95.19 86 ARG A O 1
ATOM 693 N N . ILE A 1 87 ? -14.925 0.324 5.430 1.00 95.25 87 ILE A N 1
ATOM 694 C CA . ILE A 1 87 ? -14.517 -0.426 6.626 1.00 95.25 87 ILE A CA 1
ATOM 695 C C . ILE A 1 87 ? -14.057 0.531 7.739 1.00 95.25 87 ILE A C 1
ATOM 697 O O . ILE A 1 87 ? -14.437 0.336 8.891 1.00 95.25 87 ILE A O 1
ATOM 701 N N . LEU A 1 88 ? -13.325 1.605 7.411 1.00 95.25 88 LEU A N 1
ATOM 702 C CA . LEU A 1 88 ? -12.962 2.638 8.395 1.00 95.25 88 LEU A CA 1
ATOM 703 C C . LEU A 1 88 ? -14.186 3.320 9.012 1.00 95.25 88 LEU A C 1
ATOM 705 O O . LEU A 1 88 ? -14.218 3.546 10.221 1.00 95.25 88 LEU A O 1
ATOM 709 N N . LEU A 1 89 ? -15.217 3.600 8.211 1.00 95.06 89 LEU A N 1
ATOM 710 C CA . LEU A 1 89 ? -16.477 4.133 8.728 1.00 95.06 89 LEU A CA 1
ATOM 711 C C . LEU A 1 89 ? -17.135 3.158 9.716 1.00 95.06 89 LEU A C 1
ATOM 713 O O . LEU A 1 89 ? -17.550 3.582 10.791 1.00 95.06 89 LEU A O 1
ATOM 717 N N . ILE A 1 90 ? -17.171 1.861 9.395 1.00 95.12 90 ILE A N 1
ATOM 718 C CA . ILE A 1 90 ? -17.720 0.821 10.283 1.00 95.12 90 ILE A CA 1
ATOM 719 C C . ILE A 1 90 ? -16.934 0.761 11.605 1.00 95.12 90 ILE A C 1
ATOM 721 O O . ILE A 1 90 ? -17.533 0.672 12.676 1.00 95.12 90 ILE A O 1
ATOM 725 N N . MET A 1 91 ? -15.602 0.885 11.568 1.00 95.00 91 MET A N 1
ATOM 726 C CA . MET A 1 91 ? -14.782 0.982 12.786 1.00 95.00 91 MET A CA 1
ATOM 727 C C . MET A 1 91 ? -15.124 2.219 13.627 1.00 95.00 91 MET A C 1
ATOM 729 O O . MET A 1 91 ? -15.212 2.127 14.851 1.00 95.00 91 MET A O 1
ATOM 733 N N . GLY A 1 92 ? -15.333 3.371 12.987 1.00 94.81 92 GLY A N 1
ATOM 734 C CA . GLY A 1 92 ? -15.745 4.600 13.668 1.00 94.81 92 GLY A CA 1
ATOM 735 C C . GLY A 1 92 ? -17.138 4.487 14.297 1.00 94.81 92 GLY A C 1
ATOM 736 O O . GLY A 1 92 ? -17.338 4.889 15.445 1.00 94.81 92 GLY A O 1
ATOM 737 N N . GLU A 1 93 ? -18.095 3.884 13.584 1.00 94.31 93 GLU A N 1
ATOM 738 C CA . GLU A 1 93 ? -19.436 3.581 14.101 1.00 94.31 93 GLU A CA 1
ATOM 739 C C . GLU A 1 93 ? -19.366 2.655 15.320 1.00 94.31 93 GLU A C 1
ATOM 741 O O . GLU A 1 93 ? -20.042 2.900 16.325 1.00 94.31 93 GLU A O 1
ATOM 746 N N . TRP A 1 94 ? -18.498 1.643 15.270 1.00 93.38 94 TRP A N 1
ATOM 747 C CA . TRP A 1 94 ? -18.255 0.731 16.382 1.00 93.38 94 TRP A CA 1
ATOM 748 C C . TRP A 1 94 ? -17.736 1.471 17.625 1.00 93.38 94 TRP A C 1
ATOM 750 O O . TRP A 1 94 ? -18.304 1.325 18.710 1.00 93.38 94 TRP A O 1
ATOM 760 N N . LEU A 1 95 ? -16.734 2.349 17.477 1.00 92.88 95 LEU A N 1
ATOM 761 C CA . LEU A 1 95 ? -16.238 3.182 18.584 1.00 92.88 95 LEU A CA 1
ATOM 762 C C . LEU A 1 95 ? -17.332 4.099 19.151 1.00 92.88 95 LEU A C 1
ATOM 764 O O . LEU A 1 95 ? -17.439 4.273 20.368 1.00 92.88 95 LEU A O 1
ATOM 768 N N . ALA A 1 96 ? -18.176 4.667 18.287 1.00 92.38 96 ALA A N 1
ATOM 769 C CA . ALA A 1 96 ? -19.278 5.527 18.707 1.00 92.38 96 ALA A CA 1
ATOM 770 C C . ALA A 1 96 ? -20.336 4.762 19.522 1.00 92.38 96 ALA A C 1
ATOM 772 O O . ALA A 1 96 ? -20.885 5.311 20.480 1.00 92.38 96 ALA A O 1
ATOM 773 N N . VAL A 1 97 ? -20.609 3.495 19.186 1.00 92.25 97 VAL A N 1
ATOM 774 C CA . VAL A 1 97 ? -21.481 2.619 19.987 1.00 92.25 97 VAL A CA 1
ATOM 775 C C . VAL A 1 97 ? -20.887 2.392 21.377 1.00 92.25 97 VAL A C 1
ATOM 777 O O . VAL A 1 97 ? -21.593 2.576 22.366 1.00 92.25 97 VAL A O 1
ATOM 780 N N . GLN A 1 98 ? -19.591 2.083 21.477 1.00 90.75 98 GLN A N 1
ATOM 781 C CA . GLN A 1 98 ? -18.938 1.862 22.773 1.00 90.75 98 GLN A CA 1
ATOM 782 C C . GLN A 1 98 ? -18.937 3.121 23.655 1.00 90.75 98 GLN A C 1
ATOM 784 O O . GLN A 1 98 ? -19.187 3.039 24.859 1.00 90.75 98 GLN A O 1
ATOM 789 N N . ARG A 1 99 ? -18.753 4.304 23.055 1.00 90.94 99 ARG A N 1
ATOM 790 C CA . ARG A 1 99 ? -18.905 5.590 23.753 1.00 90.94 99 ARG A CA 1
ATOM 791 C C . ARG A 1 99 ? -20.332 5.808 24.256 1.00 90.94 99 ARG A C 1
ATOM 793 O O . ARG A 1 99 ? -20.515 6.151 25.420 1.00 90.94 99 ARG A O 1
ATOM 800 N N . ARG A 1 100 ? -21.354 5.579 23.419 1.00 90.56 100 ARG A N 1
ATOM 801 C CA . ARG A 1 100 ? -22.769 5.713 23.827 1.00 90.56 100 ARG A CA 1
ATOM 802 C C . ARG A 1 100 ? -23.154 4.755 24.953 1.00 90.56 100 ARG A C 1
ATOM 804 O O . ARG A 1 100 ? -23.976 5.112 25.789 1.00 90.56 100 ARG A O 1
ATOM 811 N N . ASN A 1 101 ? -22.527 3.583 25.000 1.00 89.25 101 ASN A N 1
ATOM 812 C CA . ASN A 1 101 ? -22.720 2.596 26.061 1.00 89.25 101 ASN A CA 1
ATOM 813 C C . ASN A 1 101 ? -21.962 2.937 27.359 1.00 89.25 101 ASN A C 1
ATOM 815 O O . ASN A 1 101 ? -21.984 2.145 28.298 1.00 89.25 101 ASN A O 1
ATOM 819 N N . GLY A 1 102 ? -21.272 4.083 27.422 1.00 87.69 102 GLY A N 1
ATOM 820 C CA . GLY A 1 102 ? -20.519 4.528 28.597 1.00 87.69 102 GLY A CA 1
ATOM 821 C C . GLY A 1 102 ? -19.207 3.775 28.836 1.00 87.69 102 GLY A C 1
ATOM 822 O O . GLY A 1 102 ? -18.594 3.957 29.882 1.00 87.69 102 GLY A O 1
ATOM 823 N N . GLN A 1 103 ? -18.768 2.943 27.885 1.00 86.19 103 GLN A N 1
ATOM 824 C CA . GLN A 1 103 ? -17.534 2.155 27.996 1.00 86.19 103 GLN A CA 1
ATOM 825 C C . GLN A 1 103 ? -16.283 2.960 27.611 1.00 86.19 103 GLN A C 1
ATOM 827 O O . GLN A 1 103 ? -15.172 2.605 27.994 1.00 86.19 103 GLN A O 1
ATOM 832 N N . LEU A 1 104 ? -16.452 4.048 26.850 1.00 87.81 104 LEU A N 1
ATOM 833 C CA . LEU A 1 104 ? -15.375 4.957 26.454 1.00 87.81 104 LEU A CA 1
ATOM 834 C C . LEU A 1 104 ? -15.673 6.375 26.938 1.00 87.81 104 LEU A C 1
ATOM 836 O O . LEU A 1 104 ? -16.766 6.894 26.710 1.00 87.81 104 LEU A O 1
ATOM 840 N N . SER A 1 105 ? -14.679 7.017 27.552 1.00 89.62 105 SER A N 1
ATOM 841 C CA . SER A 1 105 ? -14.734 8.452 27.841 1.00 89.62 105 SER A CA 1
ATOM 842 C C . SER A 1 105 ? -14.477 9.275 26.577 1.00 89.62 105 SER A C 1
ATOM 844 O O . SER A 1 105 ? -13.887 8.791 25.611 1.00 89.62 105 SER A O 1
ATOM 846 N N . ASP A 1 106 ? -14.862 10.550 26.597 1.00 90.75 106 ASP A N 1
ATOM 847 C CA . ASP A 1 106 ? -14.639 11.466 25.472 1.00 90.75 106 ASP A CA 1
ATOM 848 C C . ASP A 1 106 ? -13.152 11.618 25.120 1.00 90.75 106 ASP A C 1
ATOM 850 O O . ASP A 1 106 ? -12.798 11.659 23.945 1.00 90.75 106 ASP A O 1
ATOM 854 N N . ILE A 1 107 ? -12.274 11.634 26.129 1.00 91.25 107 ILE A N 1
ATOM 855 C CA . ILE A 1 107 ? -10.819 11.742 25.943 1.00 91.25 107 ILE A CA 1
ATOM 856 C C . ILE A 1 107 ? -10.275 10.497 25.230 1.00 91.25 107 ILE A C 1
ATOM 858 O O . ILE A 1 107 ? -9.504 10.611 24.279 1.00 91.25 107 ILE A O 1
ATOM 862 N N . LEU A 1 108 ? -10.707 9.309 25.661 1.00 89.75 108 LEU A N 1
ATOM 863 C CA . LEU A 1 108 ? -10.295 8.039 25.061 1.00 89.75 108 LEU A CA 1
ATOM 864 C C . LEU A 1 108 ? -10.850 7.885 23.641 1.00 89.75 108 LEU A C 1
ATOM 866 O O . LEU A 1 108 ? -10.153 7.412 22.749 1.00 89.75 108 LEU A O 1
ATOM 870 N N . PHE A 1 109 ? -12.084 8.338 23.409 1.00 92.25 109 PHE A N 1
ATOM 871 C CA . PHE A 1 109 ? -12.689 8.343 22.082 1.00 92.25 109 PHE A CA 1
ATOM 872 C C . PHE A 1 109 ? -11.913 9.228 21.098 1.00 92.25 109 PHE A C 1
ATOM 874 O O . PHE A 1 109 ? -11.680 8.803 19.970 1.00 92.25 109 PHE A O 1
ATOM 881 N N . ILE A 1 110 ? -11.479 10.424 21.517 1.00 92.44 110 ILE A N 1
ATOM 882 C CA . ILE A 1 110 ? -10.646 11.306 20.682 1.00 92.44 110 ILE A CA 1
ATOM 883 C C . ILE A 1 110 ? -9.323 10.615 20.332 1.00 92.44 110 ILE A C 1
ATOM 885 O O . ILE A 1 110 ? -8.980 10.544 19.156 1.00 92.44 110 ILE A O 1
ATOM 889 N N . SER A 1 111 ? -8.637 10.033 21.321 1.00 91.94 111 SER A N 1
ATOM 890 C CA . SER A 1 111 ? -7.364 9.331 21.102 1.00 91.94 111 SER A CA 1
ATOM 891 C C . SER A 1 111 ? -7.496 8.169 20.104 1.00 91.94 111 SER A C 1
ATOM 893 O O . SER A 1 111 ? -6.728 8.067 19.146 1.00 91.94 111 SER A O 1
ATOM 895 N N . LEU A 1 112 ? -8.532 7.336 20.250 1.00 92.81 112 LEU A N 1
ATOM 896 C CA . LEU A 1 112 ? -8.821 6.241 19.317 1.00 92.81 112 LEU A CA 1
ATOM 897 C C . LEU A 1 112 ? -9.189 6.747 17.915 1.00 92.81 112 LEU A C 1
ATOM 899 O O . LEU A 1 112 ? -8.790 6.151 16.913 1.00 92.81 112 LEU A O 1
ATOM 903 N N . ASN A 1 113 ? -9.927 7.853 17.828 1.00 93.44 113 ASN A N 1
ATOM 904 C CA . ASN A 1 113 ? -10.284 8.464 16.553 1.00 93.44 113 ASN A CA 1
ATOM 905 C C . ASN A 1 113 ? -9.057 9.047 15.832 1.00 93.44 113 ASN A C 1
ATOM 907 O O . ASN A 1 113 ? -8.954 8.920 14.615 1.00 93.44 113 ASN A O 1
ATOM 911 N N . ASP A 1 114 ? -8.090 9.605 16.562 1.00 93.81 114 ASP A N 1
ATOM 912 C CA . ASP A 1 114 ? -6.815 10.047 15.986 1.00 93.81 114 ASP A CA 1
ATOM 913 C C . ASP A 1 114 ? -6.028 8.868 15.394 1.00 93.81 114 ASP A C 1
ATOM 915 O O . ASP A 1 114 ? -5.472 8.976 14.302 1.00 93.81 114 ASP A O 1
ATOM 919 N N . ARG A 1 115 ? -6.066 7.694 16.035 1.00 93.31 115 ARG A N 1
ATOM 920 C CA . ARG A 1 115 ? -5.471 6.467 15.476 1.00 93.31 115 ARG A CA 1
ATOM 921 C C . ARG A 1 115 ? -6.197 5.964 14.230 1.00 93.31 115 ARG A C 1
ATOM 923 O O . ARG A 1 115 ? -5.544 5.482 13.307 1.00 93.31 115 ARG A O 1
ATOM 930 N N . LEU A 1 116 ? -7.522 6.094 14.162 1.00 94.50 116 LEU A N 1
ATOM 931 C CA . LEU A 1 116 ? -8.261 5.826 12.922 1.00 94.50 116 LEU A CA 1
ATOM 932 C C . LEU A 1 116 ? -7.902 6.828 11.817 1.00 94.50 116 LEU A C 1
ATOM 934 O O . LEU A 1 116 ? -7.776 6.432 10.658 1.00 94.50 116 LEU A O 1
ATOM 938 N N . ASN A 1 117 ? -7.678 8.098 12.163 1.00 95.00 117 ASN A N 1
ATOM 939 C CA . ASN A 1 117 ? -7.214 9.110 11.215 1.00 95.00 117 ASN A CA 1
ATOM 940 C C . ASN A 1 117 ? -5.817 8.778 10.666 1.00 95.00 117 ASN A C 1
ATOM 942 O O . ASN A 1 117 ? -5.600 8.948 9.468 1.00 95.00 117 ASN A O 1
ATOM 946 N N . ASP A 1 118 ? -4.906 8.237 11.484 1.00 95.75 118 ASP A N 1
ATOM 947 C CA . ASP A 1 118 ? -3.598 7.750 11.018 1.00 95.75 118 ASP A CA 1
ATOM 948 C C . ASP A 1 118 ? -3.759 6.648 9.948 1.00 95.75 118 ASP A C 1
ATOM 950 O O . ASP A 1 118 ? -3.093 6.669 8.911 1.00 95.75 118 ASP A O 1
ATOM 954 N N . ILE A 1 119 ? -4.686 5.703 10.155 1.00 96.19 119 ILE A N 1
ATOM 955 C CA . ILE A 1 119 ? -4.990 4.647 9.173 1.00 96.19 119 ILE A CA 1
ATOM 956 C C . ILE A 1 119 ? -5.622 5.240 7.903 1.00 96.19 119 ILE A C 1
ATOM 958 O O . ILE A 1 119 ? -5.274 4.842 6.789 1.00 96.19 119 ILE A O 1
ATOM 962 N N . SER A 1 120 ? -6.514 6.221 8.051 1.00 95.94 120 SER A N 1
ATOM 963 C CA . SER A 1 120 ? -7.122 6.945 6.928 1.00 95.94 120 SER A CA 1
ATOM 964 C C . SER A 1 120 ? -6.080 7.703 6.096 1.00 95.94 120 SER A C 1
ATOM 966 O O . SER A 1 120 ? -6.107 7.663 4.865 1.00 95.94 120 SER A O 1
ATOM 968 N N . ALA A 1 121 ? -5.089 8.320 6.746 1.00 96.50 121 ALA A N 1
ATOM 969 C CA . ALA A 1 121 ? -3.971 8.965 6.064 1.00 96.50 121 ALA A CA 1
ATOM 970 C C . ALA A 1 121 ? -3.145 7.959 5.246 1.00 96.50 121 ALA A C 1
ATOM 972 O O . ALA A 1 121 ? -2.727 8.271 4.129 1.00 96.50 121 ALA A O 1
ATOM 973 N N . VAL A 1 122 ? -2.963 6.734 5.756 1.00 96.56 122 VAL A N 1
ATOM 974 C CA . VAL A 1 122 ? -2.320 5.655 4.995 1.00 96.56 122 VAL A CA 1
ATOM 975 C C . VAL A 1 122 ? -3.155 5.246 3.782 1.00 96.56 122 VAL A C 1
ATOM 977 O O . VAL A 1 122 ? -2.599 5.140 2.689 1.00 96.56 122 VAL A O 1
ATOM 980 N N . LEU A 1 123 ? -4.472 5.065 3.940 1.00 95.88 123 LEU A N 1
ATOM 981 C CA . LEU A 1 123 ? -5.377 4.764 2.824 1.00 95.88 123 LEU A CA 1
ATOM 982 C C . LEU A 1 123 ? -5.241 5.809 1.711 1.00 95.88 123 LEU A C 1
ATOM 984 O O . LEU A 1 123 ? -4.941 5.454 0.573 1.00 95.88 123 LEU A O 1
ATOM 988 N N . ALA A 1 124 ? -5.383 7.090 2.056 1.00 94.56 124 ALA A N 1
ATOM 989 C CA . ALA A 1 124 ? -5.272 8.190 1.104 1.00 94.56 124 ALA A CA 1
ATOM 990 C C . ALA A 1 124 ? -3.878 8.261 0.456 1.00 94.56 124 ALA A C 1
ATOM 992 O O . ALA A 1 124 ? -3.751 8.551 -0.734 1.00 94.56 124 ALA A O 1
ATOM 993 N N . GLY A 1 125 ? -2.817 7.969 1.216 1.00 94.94 125 GLY A N 1
ATOM 994 C CA . GLY A 1 125 ? -1.453 7.875 0.696 1.00 94.94 125 GLY A CA 1
ATOM 995 C C . GLY A 1 125 ? -1.297 6.765 -0.344 1.00 94.94 125 GLY A C 1
ATOM 996 O O . GLY A 1 125 ? -0.738 7.001 -1.416 1.00 94.94 125 GLY A O 1
ATOM 997 N N . CYS A 1 126 ? -1.826 5.574 -0.062 1.00 94.44 126 CYS A N 1
ATOM 998 C CA . CYS A 1 126 ? -1.793 4.439 -0.980 1.00 94.44 126 CYS A CA 1
ATOM 999 C C . CYS A 1 126 ? -2.637 4.698 -2.235 1.00 94.44 126 CYS A C 1
ATOM 1001 O O . CYS A 1 126 ? -2.162 4.450 -3.342 1.00 94.44 126 CYS A O 1
ATOM 1003 N N . GLU A 1 127 ? -3.844 5.255 -2.083 1.00 92.94 127 GLU A N 1
ATOM 1004 C CA . GLU A 1 127 ? -4.698 5.659 -3.207 1.00 92.94 127 GLU A CA 1
ATOM 1005 C C . GLU A 1 127 ? -4.017 6.726 -4.069 1.00 92.94 127 GLU A C 1
ATOM 1007 O O . GLU A 1 127 ? -4.020 6.612 -5.293 1.00 92.94 127 GLU A O 1
ATOM 1012 N N . ARG A 1 128 ? -3.356 7.722 -3.464 1.00 92.81 128 ARG A N 1
ATOM 1013 C CA . ARG A 1 128 ? -2.570 8.702 -4.221 1.00 92.81 128 ARG A CA 1
ATOM 1014 C C . ARG A 1 128 ? -1.492 8.005 -5.038 1.00 92.81 128 ARG A C 1
ATOM 1016 O O . ARG A 1 128 ? -1.403 8.266 -6.232 1.00 92.81 128 ARG A O 1
ATOM 1023 N N . ILE A 1 129 ? -0.682 7.133 -4.441 1.00 90.62 129 ILE A N 1
ATOM 1024 C CA . ILE A 1 129 ? 0.376 6.436 -5.187 1.00 90.62 129 ILE A CA 1
ATOM 1025 C C . ILE A 1 129 ? -0.239 5.621 -6.334 1.00 90.62 129 ILE A C 1
ATOM 1027 O O . ILE A 1 129 ? 0.212 5.759 -7.466 1.00 90.62 129 ILE A O 1
ATOM 1031 N N . ALA A 1 130 ? -1.301 4.856 -6.084 1.00 88.19 130 ALA A N 1
ATOM 1032 C CA . ALA A 1 130 ? -1.927 4.009 -7.098 1.00 88.19 130 ALA A CA 1
ATOM 1033 C C . ALA A 1 130 ? -2.596 4.799 -8.240 1.00 88.19 130 ALA A C 1
ATOM 1035 O O . ALA A 1 130 ? -2.457 4.436 -9.406 1.00 88.19 130 ALA A O 1
ATOM 1036 N N . TYR A 1 131 ? -3.309 5.886 -7.929 1.00 86.12 131 TYR A N 1
ATOM 1037 C CA . TYR A 1 131 ? -4.110 6.636 -8.906 1.00 86.12 131 TYR A CA 1
ATOM 1038 C C . TYR A 1 131 ? -3.408 7.862 -9.497 1.00 86.12 131 TYR A C 1
ATOM 1040 O O . TYR A 1 131 ? -3.925 8.454 -10.444 1.00 86.12 131 TYR A O 1
ATOM 1048 N N . THR A 1 132 ? -2.231 8.242 -8.992 1.00 86.19 132 THR A N 1
ATOM 1049 C CA . THR A 1 132 ? -1.387 9.289 -9.595 1.00 86.19 132 THR A CA 1
ATOM 1050 C C . THR A 1 132 ? -0.109 8.676 -10.181 1.00 86.19 132 THR A C 1
ATOM 1052 O O . THR A 1 132 ? 0.972 8.796 -9.592 1.00 86.19 132 THR A O 1
ATOM 1055 N N . PRO A 1 133 ? -0.201 7.956 -11.319 1.00 78.38 133 PRO A N 1
ATOM 1056 C CA . PRO A 1 133 ? 0.981 7.436 -11.996 1.00 78.38 133 PRO A CA 1
ATOM 1057 C C . PRO A 1 133 ? 1.848 8.580 -12.532 1.00 78.38 133 PRO A C 1
ATOM 1059 O O . PRO A 1 133 ? 1.388 9.714 -12.710 1.00 78.38 133 PRO A O 1
ATOM 1062 N N . ILE A 1 134 ? 3.118 8.274 -12.800 1.00 78.00 134 ILE A N 1
ATOM 1063 C CA . ILE A 1 134 ? 4.016 9.195 -13.502 1.00 78.00 134 ILE A CA 1
ATOM 1064 C C . ILE A 1 134 ? 3.378 9.533 -14.862 1.00 78.00 134 ILE A C 1
A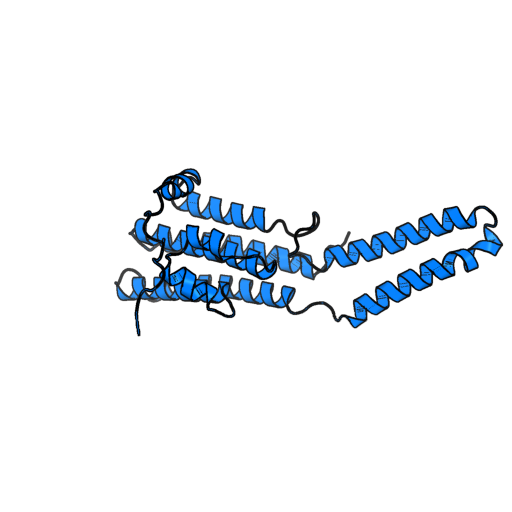TOM 1066 O O . ILE A 1 134 ? 2.749 8.662 -15.471 1.00 78.00 134 ILE A O 1
ATOM 1070 N N . PRO A 1 135 ? 3.474 10.788 -15.345 1.00 83.31 135 PRO A N 1
ATOM 1071 C CA . PRO A 1 135 ? 2.863 11.163 -16.612 1.00 83.31 135 PRO A CA 1
ATOM 1072 C C . PRO A 1 135 ? 3.272 10.211 -17.738 1.00 83.31 135 PRO A C 1
ATOM 1074 O O . PRO A 1 135 ? 4.457 10.076 -18.028 1.00 83.31 135 PRO A O 1
ATOM 1077 N N . PHE A 1 136 ? 2.291 9.612 -18.418 1.00 80.88 136 PHE A N 1
ATOM 1078 C CA . PHE A 1 136 ? 2.504 8.643 -19.505 1.00 80.88 136 PHE A CA 1
ATOM 1079 C C . PHE A 1 136 ? 3.458 9.142 -20.606 1.00 80.88 136 PHE A C 1
ATOM 1081 O O . PHE A 1 136 ? 4.182 8.369 -21.224 1.00 80.88 136 PHE A O 1
ATOM 1088 N N . ALA A 1 137 ? 3.498 10.455 -20.850 1.00 84.62 137 ALA A N 1
ATOM 1089 C CA . ALA A 1 137 ? 4.433 11.041 -21.805 1.00 84.62 137 ALA A CA 1
ATOM 1090 C C . ALA A 1 137 ? 5.906 10.796 -21.426 1.00 84.62 137 ALA A C 1
ATOM 1092 O O . ALA A 1 137 ? 6.739 10.654 -22.316 1.00 84.62 137 ALA A O 1
ATOM 1093 N N . TYR A 1 138 ? 6.227 10.736 -20.130 1.00 85.50 138 TYR A N 1
ATOM 1094 C CA . TYR A 1 138 ? 7.585 10.504 -19.645 1.00 85.50 138 TYR A CA 1
ATOM 1095 C C . TYR A 1 138 ? 8.065 9.088 -19.975 1.00 85.50 138 TYR A C 1
ATOM 1097 O O . TYR A 1 138 ? 9.094 8.941 -20.636 1.00 85.50 138 TYR A O 1
ATOM 1105 N N . THR A 1 139 ? 7.285 8.067 -19.606 1.00 84.44 139 THR A N 1
ATOM 1106 C CA . THR A 1 139 ? 7.601 6.661 -19.905 1.00 84.44 139 THR A CA 1
ATOM 1107 C C . THR A 1 139 ? 7.662 6.430 -21.415 1.00 84.44 139 THR A C 1
ATOM 1109 O O . THR A 1 139 ? 8.624 5.866 -21.930 1.00 84.44 139 THR A O 1
ATOM 1112 N N . LEU A 1 140 ? 6.716 6.998 -22.172 1.00 87.94 140 LEU A N 1
ATOM 1113 C CA . LEU A 1 140 ? 6.704 6.894 -23.631 1.00 87.94 140 LEU A CA 1
ATOM 1114 C C . LEU A 1 140 ? 7.955 7.498 -24.294 1.00 87.94 140 LEU A C 1
ATOM 1116 O O . LEU A 1 140 ? 8.475 6.928 -25.256 1.00 87.94 140 LEU A O 1
ATOM 1120 N N . ILE A 1 141 ? 8.427 8.659 -23.826 1.00 91.81 141 ILE A N 1
ATOM 1121 C CA . ILE A 1 141 ? 9.643 9.294 -24.357 1.00 91.81 141 ILE A CA 1
ATOM 1122 C C . ILE A 1 141 ? 10.880 8.465 -24.003 1.00 91.81 141 ILE A C 1
ATOM 1124 O O . ILE A 1 141 ? 11.743 8.295 -24.869 1.00 91.81 141 ILE A O 1
ATOM 1128 N N . LEU A 1 142 ? 10.962 7.932 -22.780 1.00 88.75 142 LEU A N 1
ATOM 1129 C CA . LEU A 1 142 ? 12.071 7.076 -22.356 1.00 88.75 142 LEU A CA 1
ATOM 1130 C C . LEU A 1 142 ? 12.183 5.826 -23.231 1.00 88.75 142 LEU A C 1
ATOM 1132 O O . LEU A 1 142 ? 13.204 5.673 -23.906 1.00 88.75 142 LEU A O 1
ATOM 1136 N N . HIS A 1 143 ? 11.119 5.026 -23.342 1.00 90.62 143 HIS A N 1
ATOM 1137 C CA . HIS A 1 143 ? 11.133 3.805 -24.156 1.00 90.62 143 HIS A CA 1
ATOM 1138 C C . HIS A 1 143 ? 11.515 4.087 -25.614 1.00 90.62 143 HIS A C 1
ATOM 1140 O O . HIS A 1 143 ? 12.363 3.411 -26.200 1.00 90.62 143 HIS A O 1
ATOM 1146 N N . ARG A 1 144 ? 10.938 5.139 -26.216 1.00 94.00 144 ARG A N 1
ATOM 1147 C CA . ARG A 1 144 ? 11.271 5.534 -27.595 1.00 94.00 144 ARG A CA 1
ATOM 1148 C C . ARG A 1 144 ? 12.739 5.910 -27.739 1.00 94.00 144 ARG A C 1
ATOM 1150 O O . ARG A 1 144 ? 13.362 5.524 -28.722 1.00 94.00 144 ARG A O 1
ATOM 1157 N N . THR A 1 145 ? 13.287 6.651 -26.781 1.00 94.31 145 THR A N 1
ATOM 1158 C CA . THR A 1 145 ? 14.685 7.091 -26.823 1.00 94.31 145 THR A CA 1
ATOM 1159 C C . THR A 1 145 ? 15.635 5.906 -26.663 1.00 94.31 145 THR A C 1
ATOM 1161 O O . THR A 1 145 ? 16.573 5.785 -27.447 1.00 94.31 145 THR A O 1
ATOM 1164 N N . VAL A 1 146 ? 15.367 4.996 -25.720 1.00 94.06 146 VAL A N 1
ATOM 1165 C CA . VAL A 1 146 ? 16.177 3.787 -25.491 1.00 94.06 146 VAL A CA 1
ATOM 1166 C C . VAL A 1 146 ? 16.157 2.871 -26.715 1.00 94.06 146 VAL A C 1
ATOM 1168 O O . VAL A 1 146 ? 17.215 2.434 -27.174 1.00 94.06 146 VAL A O 1
ATOM 1171 N N . TYR A 1 147 ? 14.985 2.623 -27.304 1.00 93.62 147 TYR A N 1
ATOM 1172 C CA . TYR A 1 147 ? 14.879 1.775 -28.492 1.00 93.62 147 TYR A CA 1
ATOM 1173 C C . TYR A 1 147 ? 15.512 2.408 -29.728 1.00 93.62 147 TYR A C 1
ATOM 1175 O O . TYR A 1 147 ? 16.263 1.733 -30.432 1.00 93.62 147 TYR A O 1
ATOM 1183 N N . LEU A 1 148 ? 15.281 3.702 -29.979 1.00 95.75 148 LEU A N 1
ATOM 1184 C CA . LEU A 1 148 ? 15.938 4.404 -31.085 1.00 95.75 148 LEU A CA 1
ATOM 1185 C C . LEU A 1 148 ? 17.460 4.409 -30.918 1.00 95.75 148 LEU A C 1
ATOM 1187 O O . LEU A 1 148 ? 18.173 4.165 -31.890 1.00 95.75 148 LEU A O 1
ATOM 1191 N N . PHE A 1 149 ? 17.956 4.619 -29.695 1.00 95.50 149 PHE A N 1
ATOM 1192 C CA . PHE A 1 149 ? 19.379 4.531 -29.384 1.00 95.50 149 PHE A CA 1
ATOM 1193 C C . PHE A 1 149 ? 19.935 3.137 -29.697 1.00 95.50 149 PHE A C 1
ATOM 1195 O O . PHE A 1 149 ? 20.922 3.029 -30.420 1.00 95.50 149 PHE A O 1
ATOM 1202 N N . CYS A 1 150 ? 19.275 2.068 -29.241 1.00 94.50 150 CYS A N 1
ATOM 1203 C CA . CYS A 1 150 ? 19.713 0.693 -29.496 1.00 94.50 150 CYS A CA 1
ATOM 1204 C C . CYS A 1 150 ? 19.679 0.314 -30.985 1.00 94.50 150 CYS A C 1
ATOM 1206 O O . CYS A 1 150 ? 20.560 -0.408 -31.443 1.00 94.50 150 CYS A O 1
ATOM 1208 N N . ILE A 1 151 ? 18.703 0.815 -31.751 1.00 94.88 151 ILE A N 1
ATOM 1209 C CA . ILE A 1 151 ? 18.605 0.586 -33.203 1.00 94.88 151 ILE A CA 1
ATOM 1210 C C . ILE A 1 151 ? 19.700 1.346 -33.963 1.00 94.88 151 ILE A C 1
ATOM 1212 O O . ILE A 1 151 ? 20.242 0.826 -34.935 1.00 94.88 151 ILE A O 1
ATOM 1216 N N . MET A 1 152 ? 20.036 2.565 -33.535 1.00 95.38 152 MET A N 1
ATOM 1217 C CA . MET A 1 152 ? 21.082 3.395 -34.151 1.00 95.38 152 MET A CA 1
ATOM 1218 C C . MET A 1 152 ? 22.500 2.925 -3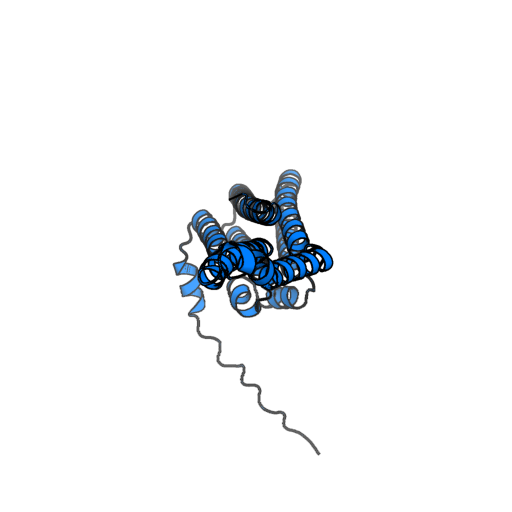3.797 1.00 95.38 152 MET A C 1
ATOM 1220 O O . MET A 1 152 ? 23.421 3.068 -34.602 1.00 95.38 152 MET A O 1
ATOM 1224 N N . LEU A 1 153 ? 22.677 2.331 -32.615 1.00 94.56 153 LEU A N 1
ATOM 1225 C CA . LEU A 1 153 ? 23.963 1.890 -32.079 1.00 94.56 153 LEU A CA 1
ATOM 1226 C C . LEU A 1 153 ? 24.813 1.016 -33.030 1.00 94.56 153 LEU A C 1
ATOM 1228 O O . LEU A 1 153 ? 25.988 1.343 -33.211 1.00 94.56 153 LEU A O 1
ATOM 1232 N N . PRO A 1 154 ? 24.297 -0.051 -33.677 1.00 94.00 154 PRO A N 1
ATOM 1233 C CA . PRO A 1 154 ? 25.117 -0.881 -34.561 1.00 94.00 154 PRO A CA 1
ATOM 1234 C C . PRO A 1 154 ? 25.648 -0.106 -35.772 1.00 94.00 154 PRO A C 1
ATOM 1236 O O . PRO A 1 154 ? 26.773 -0.352 -36.200 1.00 94.00 154 PRO A O 1
ATOM 1239 N N . PHE A 1 155 ? 24.889 0.863 -36.294 1.00 95.06 155 PHE A N 1
ATOM 1240 C CA . PHE A 1 155 ? 25.327 1.704 -37.412 1.00 95.06 155 PHE A CA 1
ATOM 1241 C C . PHE A 1 155 ? 26.449 2.662 -37.007 1.00 95.06 155 PHE A C 1
ATOM 1243 O O . PHE A 1 155 ? 27.330 2.938 -37.814 1.00 95.06 155 PHE A O 1
ATOM 1250 N N . ALA A 1 156 ? 26.446 3.138 -35.760 1.00 93.88 156 ALA A N 1
ATOM 1251 C CA . ALA A 1 156 ? 27.530 3.961 -35.229 1.00 93.88 156 ALA A CA 1
ATOM 1252 C C . ALA A 1 156 ? 28.813 3.141 -35.001 1.00 93.88 156 ALA A C 1
ATOM 1254 O O . ALA A 1 156 ? 29.909 3.619 -35.270 1.00 93.88 156 ALA A O 1
ATOM 1255 N N . LEU A 1 157 ? 28.676 1.896 -34.539 1.00 93.94 157 LEU A N 1
ATOM 1256 C CA . LEU A 1 157 ? 29.796 1.032 -34.153 1.00 93.94 157 LEU A CA 1
ATOM 1257 C C . LEU A 1 157 ? 30.419 0.234 -35.311 1.00 93.94 157 LEU A C 1
ATOM 1259 O O . LEU A 1 157 ? 31.483 -0.361 -35.136 1.00 93.94 157 LEU A O 1
ATOM 1263 N N . VAL A 1 158 ? 29.768 0.157 -36.478 1.00 95.25 158 VAL A N 1
ATOM 1264 C CA . VAL A 1 158 ? 30.226 -0.693 -37.595 1.00 95.25 158 VAL A CA 1
ATOM 1265 C C . VAL A 1 158 ? 31.594 -0.282 -38.145 1.00 95.25 158 VAL A C 1
ATOM 1267 O O . VAL A 1 158 ? 32.376 -1.149 -38.529 1.00 95.25 158 VAL A O 1
ATOM 1270 N N . VAL A 1 159 ? 31.899 1.020 -38.138 1.00 93.50 159 VAL A N 1
ATOM 1271 C CA . VAL A 1 159 ? 33.145 1.571 -38.699 1.00 93.50 159 VAL A CA 1
ATOM 1272 C C . VAL A 1 159 ? 34.360 1.167 -37.863 1.00 93.50 159 VAL A C 1
ATOM 1274 O O . VAL A 1 159 ? 35.407 0.848 -38.419 1.00 93.50 159 VAL A O 1
ATOM 1277 N N . ASP A 1 160 ? 34.212 1.118 -36.539 1.00 93.69 160 ASP A N 1
ATOM 1278 C CA . ASP A 1 160 ? 35.317 0.808 -35.631 1.00 93.69 160 ASP A CA 1
ATOM 1279 C C . ASP A 1 160 ? 35.456 -0.702 -35.384 1.00 93.69 160 ASP A C 1
ATOM 1281 O O . ASP A 1 160 ? 36.563 -1.241 -35.360 1.00 93.69 160 ASP A O 1
ATOM 1285 N N . LEU A 1 161 ? 34.335 -1.417 -35.221 1.00 91.81 161 LEU A N 1
ATOM 1286 C CA . LEU A 1 161 ? 34.319 -2.791 -34.695 1.00 91.81 161 LEU A CA 1
ATOM 1287 C C . LEU A 1 161 ? 34.093 -3.883 -35.753 1.00 91.81 161 LEU A C 1
ATOM 1289 O O . LEU A 1 161 ? 34.345 -5.055 -35.459 1.00 91.81 161 LEU A O 1
ATOM 1293 N N . HIS A 1 162 ? 33.661 -3.541 -36.972 1.00 92.94 162 HIS A N 1
ATOM 1294 C CA . HIS A 1 162 ? 33.444 -4.475 -38.086 1.00 92.94 162 HIS A CA 1
ATOM 1295 C C . HIS A 1 162 ? 32.686 -5.760 -37.665 1.00 92.94 162 HIS A C 1
ATOM 1297 O O . HIS A 1 162 ? 31.506 -5.724 -37.327 1.00 92.94 162 HIS A O 1
ATOM 1303 N N . TYR A 1 163 ? 33.352 -6.922 -37.652 1.00 94.12 163 TYR A N 1
ATOM 1304 C CA . TYR A 1 163 ? 32.739 -8.208 -37.295 1.00 94.12 163 TYR A CA 1
ATOM 1305 C C . TYR A 1 163 ? 32.377 -8.338 -35.806 1.00 94.12 163 TYR A C 1
ATOM 1307 O O . TYR A 1 163 ? 31.549 -9.177 -35.457 1.00 94.12 163 TYR A O 1
ATOM 1315 N N . MET A 1 164 ? 32.972 -7.525 -34.925 1.00 94.44 164 MET A N 1
ATOM 1316 C CA . MET A 1 164 ? 32.657 -7.511 -33.489 1.00 94.44 164 MET A CA 1
ATOM 1317 C C . MET A 1 164 ? 31.444 -6.633 -33.153 1.00 94.44 164 MET A C 1
ATOM 1319 O O . MET A 1 164 ? 30.897 -6.741 -32.054 1.00 94.44 164 MET A O 1
ATOM 1323 N N . THR A 1 165 ? 30.983 -5.799 -34.091 1.00 94.50 165 THR A N 1
ATOM 1324 C CA . THR A 1 165 ? 29.829 -4.906 -33.921 1.00 94.50 165 THR A CA 1
ATOM 1325 C C . THR A 1 165 ? 28.572 -5.594 -33.383 1.00 94.50 165 THR A C 1
ATOM 1327 O O . THR A 1 165 ? 28.035 -5.081 -32.402 1.00 94.50 165 THR A O 1
ATOM 1330 N N . PRO A 1 166 ? 28.085 -6.735 -33.918 1.00 93.69 166 PRO A N 1
ATOM 1331 C CA . PRO A 1 166 ? 26.874 -7.362 -33.383 1.00 93.69 166 PRO A CA 1
ATOM 1332 C C . PRO A 1 166 ? 27.030 -7.786 -31.918 1.00 93.69 166 PRO A C 1
ATOM 1334 O O . PRO A 1 166 ? 26.104 -7.606 -31.135 1.00 93.69 166 PRO A O 1
ATOM 1337 N N . PHE A 1 167 ? 28.202 -8.285 -31.519 1.00 96.00 167 PHE A N 1
ATOM 1338 C CA . PHE A 1 167 ? 28.444 -8.726 -30.145 1.00 96.00 167 PHE A CA 1
ATOM 1339 C C . PHE A 1 167 ? 28.429 -7.550 -29.159 1.00 96.00 167 PHE A C 1
ATOM 1341 O O . PHE A 1 167 ? 27.703 -7.573 -28.166 1.00 96.00 167 PHE A O 1
ATOM 1348 N N . ILE A 1 168 ? 29.184 -6.490 -29.465 1.00 95.44 168 ILE A N 1
ATOM 1349 C CA . ILE A 1 168 ? 29.265 -5.301 -28.605 1.00 95.44 168 ILE A CA 1
ATOM 1350 C C . ILE A 1 168 ? 27.939 -4.533 -28.595 1.00 95.44 168 ILE A C 1
ATOM 1352 O O . ILE A 1 168 ? 27.490 -4.100 -27.535 1.00 95.44 168 ILE A O 1
ATOM 1356 N N . SER A 1 169 ? 27.276 -4.410 -29.748 1.00 95.44 169 SER A N 1
ATOM 1357 C CA . SER A 1 169 ? 25.976 -3.744 -29.847 1.00 95.44 169 SER A CA 1
ATOM 1358 C C . SER A 1 169 ? 24.920 -4.461 -29.012 1.00 95.44 169 SER A C 1
ATOM 1360 O O . SER A 1 169 ? 24.218 -3.802 -28.255 1.00 95.44 169 SER A O 1
ATOM 1362 N N . VAL A 1 170 ? 24.825 -5.795 -29.095 1.00 96.00 170 VAL A N 1
ATOM 1363 C CA . VAL A 1 170 ? 23.869 -6.568 -28.284 1.00 96.00 170 VAL A CA 1
ATOM 1364 C C . VAL A 1 170 ? 24.165 -6.414 -26.797 1.00 96.00 170 VAL A C 1
ATOM 1366 O O . VAL A 1 170 ? 23.234 -6.217 -26.025 1.00 96.00 170 VAL A O 1
ATOM 1369 N N . LEU A 1 171 ? 25.436 -6.443 -26.386 1.00 96.56 171 LEU A N 1
ATOM 1370 C CA . LEU A 1 171 ? 25.815 -6.271 -24.982 1.00 96.56 171 LEU A CA 1
ATOM 1371 C C . LEU A 1 171 ? 25.376 -4.904 -24.423 1.00 96.56 171 LEU A C 1
ATOM 1373 O O . LEU A 1 171 ? 24.790 -4.826 -23.339 1.00 96.56 171 LEU A O 1
ATOM 1377 N N . ILE A 1 172 ? 25.636 -3.825 -25.167 1.00 95.75 172 ILE A N 1
ATOM 1378 C CA . ILE A 1 172 ? 25.242 -2.469 -24.766 1.00 95.75 172 ILE A CA 1
ATOM 1379 C C . ILE A 1 172 ? 23.716 -2.342 -24.779 1.00 95.75 172 ILE A C 1
ATOM 1381 O O . ILE A 1 172 ? 23.139 -1.906 -23.784 1.00 95.75 172 ILE A O 1
ATOM 1385 N N . SER A 1 173 ? 23.048 -2.765 -25.856 1.00 95.75 173 SER A N 1
ATOM 1386 C CA . SER A 1 173 ? 21.586 -2.712 -25.957 1.00 95.75 173 SER A CA 1
ATOM 1387 C C . SER A 1 173 ? 20.906 -3.510 -24.851 1.00 95.75 173 SER A C 1
ATOM 1389 O O . SER A 1 173 ? 19.985 -2.999 -24.225 1.00 95.75 173 SER A O 1
ATOM 1391 N N . TYR A 1 174 ? 21.392 -4.714 -24.546 1.00 95.38 174 TYR A N 1
ATOM 1392 C CA . TYR A 1 174 ? 20.901 -5.516 -23.428 1.00 95.38 174 TYR A CA 1
ATOM 1393 C C . TYR A 1 174 ? 21.005 -4.752 -22.108 1.00 95.38 174 TYR A C 1
ATOM 1395 O O . TYR A 1 174 ? 20.048 -4.732 -21.342 1.00 95.38 174 TYR A O 1
ATOM 1403 N N . THR A 1 175 ? 22.131 -4.080 -21.859 1.00 94.56 175 THR A N 1
ATOM 1404 C CA . THR A 1 175 ? 22.333 -3.302 -20.629 1.00 94.56 175 THR A CA 1
ATOM 1405 C C . THR A 1 175 ? 21.327 -2.154 -20.521 1.00 94.56 175 THR A C 1
ATOM 1407 O O . THR A 1 175 ? 20.693 -1.995 -19.482 1.00 94.56 175 THR A O 1
ATOM 1410 N N . PHE A 1 176 ? 21.141 -1.376 -21.592 1.00 93.50 176 PHE A N 1
ATOM 1411 C CA . PHE A 1 176 ? 20.205 -0.246 -21.592 1.00 93.50 176 PHE A CA 1
ATOM 1412 C C . PHE A 1 176 ? 18.742 -0.688 -21.516 1.00 93.50 176 PHE A C 1
ATOM 1414 O O . PHE A 1 176 ? 17.989 -0.123 -20.730 1.00 93.50 176 PHE A O 1
ATOM 1421 N N . ILE A 1 177 ? 18.347 -1.712 -22.276 1.00 93.44 177 ILE A N 1
ATOM 1422 C CA . ILE A 1 177 ? 16.982 -2.252 -22.240 1.00 93.44 177 ILE A CA 1
ATOM 1423 C C . ILE A 1 177 ? 16.688 -2.865 -20.868 1.00 93.44 177 ILE A C 1
ATOM 1425 O O . ILE A 1 177 ? 15.631 -2.613 -20.309 1.00 93.44 177 ILE A O 1
ATOM 1429 N N . SER A 1 178 ? 17.632 -3.608 -20.280 1.00 91.56 178 SER A N 1
ATOM 1430 C CA . SER A 1 178 ? 17.445 -4.181 -18.939 1.00 91.56 178 SER A CA 1
ATOM 1431 C C . SER A 1 178 ? 17.282 -3.100 -17.870 1.00 91.56 178 SER A C 1
ATOM 1433 O O . SER A 1 178 ? 16.496 -3.270 -16.945 1.00 91.56 178 SER A O 1
ATOM 1435 N N . LEU A 1 179 ? 18.010 -1.983 -17.985 1.00 89.69 179 LEU A N 1
ATOM 1436 C CA . LEU A 1 179 ? 17.848 -0.839 -17.085 1.00 89.69 179 LEU A CA 1
ATOM 1437 C C . LEU A 1 179 ? 16.484 -0.158 -17.252 1.00 89.69 179 LEU A C 1
ATOM 1439 O O . LEU A 1 179 ? 15.890 0.221 -16.248 1.00 89.69 179 LEU A O 1
ATOM 1443 N N . ASP A 1 180 ? 16.002 -0.017 -18.488 1.00 89.94 180 ASP A N 1
ATOM 1444 C CA . ASP A 1 180 ? 14.686 0.554 -18.805 1.00 89.94 180 ASP A CA 1
ATOM 1445 C C . ASP A 1 180 ? 13.551 -0.318 -18.242 1.00 89.94 180 ASP A C 1
ATOM 1447 O O . ASP A 1 180 ? 12.716 0.173 -17.486 1.00 89.94 180 ASP A O 1
ATOM 1451 N N . CYS A 1 181 ? 13.593 -1.634 -18.484 1.00 86.06 181 CYS A N 1
ATOM 1452 C CA . CYS A 1 181 ? 12.622 -2.583 -17.929 1.00 86.06 181 CYS A CA 1
ATOM 1453 C C . CYS A 1 181 ? 12.641 -2.612 -16.393 1.00 86.06 181 CYS A C 1
ATOM 1455 O O . CYS A 1 181 ? 11.595 -2.638 -15.755 1.00 86.06 181 CYS A O 1
ATOM 1457 N N . LEU A 1 182 ? 13.825 -2.568 -15.775 1.00 84.88 182 LEU A N 1
ATOM 1458 C CA . LEU A 1 182 ? 13.932 -2.549 -14.316 1.00 84.88 182 LEU A CA 1
ATOM 1459 C C . LEU A 1 182 ? 13.423 -1.234 -13.707 1.00 84.88 182 LEU A C 1
ATOM 1461 O O . LEU A 1 182 ? 12.921 -1.229 -12.585 1.00 84.88 182 LEU A O 1
ATOM 1465 N N . ALA A 1 183 ? 13.564 -0.112 -14.417 1.00 81.62 183 ALA A N 1
ATOM 1466 C CA . ALA A 1 183 ? 12.971 1.147 -13.986 1.00 81.62 183 ALA A CA 1
ATOM 1467 C C . ALA A 1 183 ? 11.440 1.053 -13.989 1.00 81.62 183 ALA A C 1
ATOM 1469 O O . ALA A 1 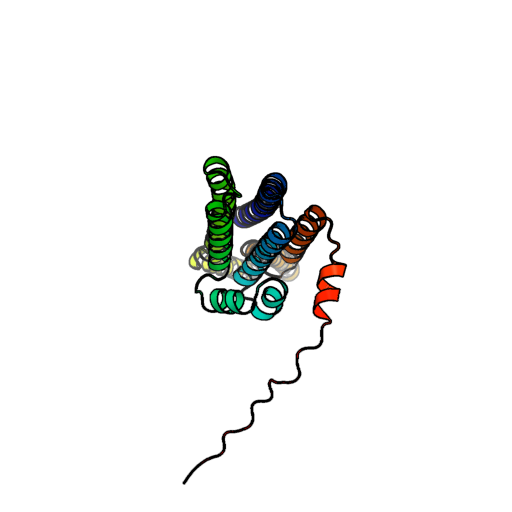183 ? 10.831 1.440 -12.996 1.00 81.62 183 ALA A O 1
ATOM 1470 N N . GLU A 1 184 ? 10.855 0.477 -15.043 1.00 81.56 184 GLU A N 1
ATOM 1471 C CA . GLU A 1 184 ? 9.411 0.243 -15.172 1.00 81.56 184 GLU A CA 1
ATOM 1472 C C . GLU A 1 184 ? 8.869 -0.667 -14.058 1.00 81.56 184 GLU A C 1
ATOM 1474 O O . GLU A 1 184 ? 7.892 -0.308 -13.401 1.00 81.56 184 GLU A O 1
ATOM 1479 N N . GLU A 1 185 ? 9.544 -1.783 -13.754 1.00 79.44 185 GLU A N 1
ATOM 1480 C CA . GLU A 1 185 ? 9.160 -2.656 -12.631 1.00 79.44 185 GLU A CA 1
ATOM 1481 C C . GLU A 1 185 ? 9.136 -1.902 -11.290 1.00 79.44 185 GLU A C 1
ATOM 1483 O O . GLU A 1 185 ? 8.256 -2.107 -10.460 1.00 79.44 185 GLU A O 1
ATOM 1488 N N . LEU A 1 186 ? 10.075 -0.980 -11.061 1.00 78.56 186 LEU A N 1
ATOM 1489 C CA . LEU A 1 186 ? 10.154 -0.215 -9.811 1.00 78.56 186 LEU A CA 1
ATOM 1490 C C . LEU A 1 186 ? 9.151 0.957 -9.727 1.00 78.56 186 LEU A C 1
ATOM 1492 O O . LEU A 1 186 ? 9.133 1.667 -8.708 1.00 78.56 186 LEU A O 1
ATOM 1496 N N . GLU A 1 187 ? 8.346 1.205 -10.765 1.00 79.19 187 GLU A N 1
ATOM 1497 C CA . GLU A 1 187 ? 7.332 2.269 -10.783 1.00 79.19 187 GLU A CA 1
ATOM 1498 C C . GLU A 1 187 ? 5.990 1.858 -10.156 1.00 79.19 187 GLU A C 1
ATOM 1500 O O . GLU A 1 187 ? 5.304 2.735 -9.603 1.00 79.19 187 GLU A O 1
ATOM 1505 N N . ASP A 1 188 ? 5.644 0.562 -10.182 1.00 83.62 188 ASP A N 1
ATOM 1506 C CA . ASP A 1 188 ? 4.409 0.008 -9.606 1.00 83.62 188 ASP A CA 1
ATOM 1507 C C . ASP A 1 188 ? 4.668 -0.816 -8.329 1.00 83.62 188 ASP A C 1
ATOM 1509 O O . ASP A 1 188 ? 4.699 -2.042 -8.350 1.00 83.62 188 ASP A O 1
ATOM 1513 N N . PRO A 1 189 ? 4.799 -0.176 -7.153 1.00 85.88 189 PRO A N 1
ATOM 1514 C CA . PRO A 1 189 ? 5.172 -0.879 -5.927 1.00 85.88 189 PRO A CA 1
ATOM 1515 C C . PRO A 1 189 ? 4.094 -1.831 -5.383 1.00 85.88 189 PRO A C 1
ATOM 1517 O O . PRO A 1 189 ? 4.367 -2.553 -4.420 1.00 85.88 189 PRO A O 1
ATOM 1520 N N . PHE A 1 190 ? 2.863 -1.787 -5.904 1.00 89.81 190 PHE A N 1
ATOM 1521 C CA . PHE A 1 190 ? 1.725 -2.545 -5.372 1.00 89.81 190 PHE A CA 1
ATOM 1522 C C . PHE A 1 190 ? 1.359 -3.778 -6.199 1.00 89.81 190 PHE A C 1
ATOM 1524 O O . PHE A 1 190 ? 0.386 -4.455 -5.846 1.00 89.81 190 PHE A O 1
ATOM 1531 N N . GLY A 1 191 ? 2.116 -4.078 -7.252 1.00 86.38 191 GLY A N 1
ATOM 1532 C CA . GLY A 1 191 ? 1.874 -5.223 -8.114 1.00 86.38 191 GLY A CA 1
ATOM 1533 C C . GLY A 1 191 ? 2.088 -6.585 -7.437 1.00 86.38 191 GLY A C 1
ATOM 1534 O O . GLY A 1 191 ? 2.022 -6.760 -6.207 1.00 86.38 191 GLY A O 1
ATOM 1535 N N . THR A 1 192 ? 2.256 -7.596 -8.284 1.00 85.12 192 THR A N 1
ATOM 1536 C CA . THR A 1 192 ? 2.441 -9.002 -7.900 1.00 85.12 192 THR A CA 1
ATOM 1537 C C . THR A 1 192 ? 3.776 -9.580 -8.362 1.00 85.12 192 THR A C 1
ATOM 1539 O O . THR A 1 192 ? 3.991 -10.780 -8.201 1.00 85.12 192 THR A O 1
ATOM 1542 N N . GLU A 1 193 ? 4.654 -8.758 -8.930 1.00 84.31 193 GLU A N 1
ATOM 1543 C CA . GLU A 1 193 ? 5.978 -9.167 -9.380 1.00 84.31 193 GLU A CA 1
ATOM 1544 C C . GLU A 1 193 ? 6.923 -9.391 -8.193 1.00 84.31 193 GLU A C 1
ATOM 1546 O O . GLU A 1 193 ? 6.697 -8.939 -7.068 1.00 84.31 193 GLU A O 1
ATOM 1551 N N . ASN A 1 194 ? 8.027 -10.100 -8.438 1.00 81.06 194 ASN A N 1
ATOM 1552 C CA . ASN A 1 194 ? 8.978 -10.476 -7.384 1.00 81.06 194 ASN A CA 1
ATOM 1553 C C . ASN A 1 194 ? 9.638 -9.272 -6.687 1.00 81.06 194 ASN A C 1
ATOM 1555 O O . ASN A 1 194 ? 10.081 -9.391 -5.543 1.00 81.06 194 ASN A O 1
ATOM 1559 N N . ASN A 1 195 ? 9.727 -8.136 -7.382 1.00 82.81 195 ASN A N 1
ATOM 1560 C CA . ASN A 1 195 ? 10.357 -6.910 -6.891 1.00 82.81 195 ASN A CA 1
ATOM 1561 C C . ASN A 1 195 ? 9.365 -5.963 -6.192 1.00 82.81 195 ASN A C 1
ATOM 1563 O O . ASN A 1 195 ? 9.790 -4.985 -5.563 1.00 82.81 195 ASN A O 1
ATOM 1567 N N . ASP A 1 196 ? 8.070 -6.278 -6.241 1.00 87.88 196 ASP A N 1
ATOM 1568 C CA . ASP A 1 196 ? 7.017 -5.467 -5.642 1.00 87.88 196 ASP A CA 1
ATOM 1569 C C . ASP A 1 196 ? 6.965 -5.645 -4.127 1.00 87.88 196 ASP A C 1
ATOM 1571 O O . ASP A 1 196 ? 7.616 -6.504 -3.518 1.00 87.88 196 ASP A O 1
ATOM 1575 N N . LEU A 1 197 ? 6.173 -4.802 -3.464 1.00 87.94 197 LEU A N 1
ATOM 1576 C CA . LEU A 1 197 ? 5.973 -4.959 -2.034 1.00 87.94 197 LEU A CA 1
ATOM 1577 C C . LEU A 1 197 ? 5.261 -6.289 -1.742 1.00 87.94 197 LEU A C 1
ATOM 1579 O O . LEU A 1 197 ? 4.217 -6.576 -2.335 1.00 87.94 197 LEU A O 1
ATOM 1583 N N . PRO A 1 198 ? 5.745 -7.075 -0.760 1.00 92.19 198 PRO A N 1
ATOM 1584 C CA . PRO A 1 198 ? 5.115 -8.330 -0.373 1.00 92.19 198 PRO A CA 1
ATOM 1585 C C . PRO A 1 198 ? 3.864 -8.057 0.481 1.00 92.19 198 PRO A C 1
ATOM 1587 O O . PRO A 1 198 ? 3.817 -8.379 1.669 1.00 92.19 198 PRO A O 1
ATOM 1590 N N . LEU A 1 199 ? 2.842 -7.433 -0.117 1.00 92.31 199 LEU A N 1
ATOM 1591 C CA . LEU A 1 199 ? 1.620 -6.992 0.563 1.00 92.31 199 LEU A CA 1
ATOM 1592 C C . LEU A 1 199 ? 0.890 -8.152 1.240 1.00 92.31 199 LEU A C 1
ATOM 1594 O O . LEU A 1 199 ? 0.337 -7.970 2.322 1.00 92.31 199 LEU A O 1
ATOM 1598 N N . ASP A 1 200 ? 0.928 -9.349 0.650 1.00 91.81 200 ASP A N 1
ATOM 1599 C CA . ASP A 1 200 ? 0.364 -10.560 1.256 1.00 91.81 200 ASP A CA 1
ATOM 1600 C C . ASP A 1 200 ? 1.065 -10.902 2.568 1.00 91.81 200 ASP A C 1
ATOM 1602 O O . ASP A 1 200 ? 0.412 -11.177 3.571 1.00 91.81 200 ASP A O 1
ATOM 1606 N N . ALA A 1 201 ? 2.400 -10.863 2.584 1.00 92.31 201 ALA A N 1
ATOM 1607 C CA . ALA A 1 201 ? 3.180 -11.146 3.781 1.00 92.31 201 ALA A CA 1
ATOM 1608 C C . ALA A 1 201 ? 2.958 -10.069 4.851 1.00 92.31 201 ALA A C 1
ATOM 1610 O O . ALA A 1 201 ? 2.817 -10.401 6.024 1.00 92.31 201 ALA A O 1
ATOM 1611 N N . ILE A 1 202 ? 2.864 -8.796 4.451 1.00 93.50 202 ILE A N 1
ATOM 1612 C CA . ILE A 1 202 ? 2.583 -7.686 5.371 1.00 93.50 202 ILE A CA 1
ATOM 1613 C C . ILE A 1 202 ? 1.178 -7.824 5.975 1.00 93.50 202 ILE A C 1
ATOM 1615 O O . ILE A 1 202 ? 1.035 -7.713 7.190 1.00 93.50 202 ILE A O 1
ATOM 1619 N N . CYS A 1 203 ? 0.153 -8.117 5.169 1.00 93.50 203 CYS A N 1
ATOM 1620 C CA . CYS A 1 203 ? -1.211 -8.334 5.664 1.00 93.50 203 CYS A CA 1
ATOM 1621 C C . CYS A 1 203 ? -1.288 -9.553 6.588 1.00 93.50 203 CYS A C 1
ATOM 1623 O O . CYS A 1 203 ? -1.885 -9.466 7.656 1.00 93.50 203 CYS A O 1
ATOM 1625 N N . ASN A 1 204 ? -0.634 -10.660 6.221 1.00 92.81 204 ASN A N 1
ATOM 1626 C CA . ASN A 1 204 ? -0.536 -11.843 7.076 1.00 92.81 204 ASN A CA 1
ATOM 1627 C C . ASN A 1 204 ? 0.181 -11.537 8.400 1.00 92.81 204 ASN A C 1
ATOM 1629 O O . ASN A 1 204 ? -0.230 -12.042 9.438 1.00 92.81 204 ASN A O 1
ATOM 1633 N N . ALA A 1 205 ? 1.236 -10.717 8.382 1.00 93.81 205 ALA A N 1
ATOM 1634 C CA . ALA A 1 205 ? 1.932 -10.303 9.597 1.00 93.81 205 ALA A CA 1
ATOM 1635 C C . ALA A 1 205 ? 1.023 -9.459 10.500 1.00 93.81 205 ALA A C 1
ATOM 1637 O O . ALA A 1 205 ? 0.916 -9.759 11.684 1.00 93.81 205 ALA A O 1
ATOM 1638 N N . ILE A 1 206 ? 0.310 -8.476 9.934 1.00 93.81 206 ILE A N 1
ATOM 1639 C CA . ILE A 1 206 ? -0.688 -7.678 10.665 1.00 93.81 206 ILE A CA 1
ATOM 1640 C C . ILE A 1 206 ? -1.752 -8.595 11.275 1.00 93.81 206 ILE A C 1
ATOM 1642 O O . ILE A 1 206 ? -2.069 -8.472 12.451 1.00 93.81 206 ILE A O 1
ATOM 1646 N N . GLU A 1 207 ? -2.276 -9.546 10.507 1.00 93.94 207 GLU A N 1
ATOM 1647 C CA . GLU A 1 207 ? -3.257 -10.511 10.996 1.00 93.94 207 GLU A CA 1
ATOM 1648 C C . GLU A 1 207 ? -2.727 -11.345 12.165 1.00 93.94 207 GLU A C 1
ATOM 1650 O O . GLU A 1 207 ? -3.392 -11.446 13.195 1.00 93.94 207 GLU A O 1
ATOM 1655 N N . ILE A 1 208 ? -1.520 -11.898 12.040 1.00 92.06 208 ILE A N 1
ATOM 1656 C CA . ILE A 1 208 ? -0.884 -12.675 13.107 1.00 92.06 208 ILE A CA 1
ATOM 1657 C C . ILE A 1 208 ? -0.694 -11.814 14.358 1.00 92.06 208 ILE A C 1
ATOM 1659 O O . ILE A 1 208 ? -1.042 -12.266 15.446 1.00 92.06 208 ILE A O 1
ATOM 1663 N N . ASP A 1 209 ? -0.200 -10.583 14.217 1.00 92.31 209 ASP A N 1
ATOM 1664 C CA . ASP A 1 209 ? 0.012 -9.685 15.352 1.00 92.31 209 ASP A CA 1
ATOM 1665 C C . ASP A 1 209 ? -1.299 -9.378 16.081 1.00 92.31 209 ASP A C 1
ATOM 1667 O O . ASP A 1 209 ? -1.365 -9.462 17.306 1.00 92.31 209 ASP A O 1
ATOM 1671 N N . LEU A 1 210 ? -2.355 -9.030 15.338 1.00 91.38 210 LEU A N 1
ATOM 1672 C CA . LEU A 1 210 ? -3.644 -8.658 15.921 1.00 91.38 210 LEU A CA 1
ATOM 1673 C C . LEU A 1 210 ? -4.321 -9.854 16.608 1.00 91.38 210 LEU A C 1
ATOM 1675 O O . LEU A 1 210 ? -4.914 -9.689 17.674 1.00 91.38 210 LEU A O 1
ATOM 1679 N N . LEU A 1 211 ? -4.199 -11.060 16.044 1.00 90.00 211 LEU A N 1
ATOM 1680 C CA . LEU A 1 211 ? -4.702 -12.288 16.668 1.00 90.00 211 LEU A CA 1
ATOM 1681 C C . LEU A 1 211 ? -3.902 -12.656 17.925 1.00 90.00 211 LEU A C 1
ATOM 1683 O O . LEU A 1 211 ? -4.498 -12.926 18.966 1.00 90.00 211 LEU A O 1
ATOM 1687 N N . GLN A 1 212 ? -2.567 -12.584 17.874 1.00 89.06 212 GLN A N 1
ATOM 1688 C CA . GLN A 1 212 ? -1.706 -12.841 19.033 1.00 89.06 212 GLN A CA 1
ATOM 1689 C C . GLN A 1 212 ? -1.956 -11.847 20.167 1.00 89.06 212 GLN A C 1
ATOM 1691 O O . GLN A 1 212 ? -1.995 -12.238 21.330 1.00 89.06 212 GLN A O 1
ATOM 1696 N N . MET A 1 213 ? -2.188 -10.571 19.847 1.00 86.88 213 MET A N 1
ATOM 1697 C CA . MET A 1 213 ? -2.568 -9.562 20.837 1.00 86.88 213 MET A CA 1
ATOM 1698 C C . MET A 1 213 ? -3.915 -9.856 21.500 1.00 86.88 213 MET A C 1
ATOM 1700 O O . MET A 1 213 ? -4.150 -9.345 22.591 1.00 86.88 213 MET A O 1
ATOM 1704 N N . ASN A 1 214 ? -4.770 -10.679 20.890 1.00 83.88 214 ASN A N 1
ATOM 1705 C CA . ASN A 1 214 ? -6.025 -11.177 21.455 1.00 83.88 214 ASN A CA 1
ATOM 1706 C C . ASN A 1 214 ? -5.914 -12.585 22.058 1.00 83.88 214 ASN A C 1
ATOM 1708 O O . ASN A 1 214 ? -6.937 -13.160 22.421 1.00 83.88 214 ASN A O 1
ATOM 1712 N N . ASP A 1 215 ? -4.696 -13.117 22.196 1.00 81.06 215 ASP A N 1
ATOM 1713 C CA . ASP A 1 215 ? -4.429 -14.465 22.706 1.00 81.06 215 ASP A CA 1
ATOM 1714 C C . ASP A 1 215 ? -5.073 -15.573 21.834 1.00 81.06 215 ASP A C 1
ATOM 1716 O O . ASP A 1 215 ? -5.320 -16.692 22.287 1.00 81.06 215 ASP A O 1
ATOM 1720 N N . GLU A 1 216 ? -5.330 -15.275 20.553 1.00 74.75 216 GLU A N 1
ATOM 1721 C CA . GLU A 1 216 ? -5.904 -16.199 19.573 1.00 74.75 216 GLU A CA 1
ATOM 1722 C C . GLU A 1 216 ? -4.827 -16.741 18.623 1.00 74.75 216 GLU A C 1
ATOM 1724 O O . GLU A 1 216 ? -3.966 -16.014 18.124 1.00 74.75 216 GLU A O 1
ATOM 1729 N N . SER A 1 217 ? -4.886 -18.043 18.330 1.00 63.16 217 SER A N 1
ATOM 1730 C CA . SER A 1 217 ? -4.068 -18.654 17.277 1.00 63.16 217 SER A CA 1
ATOM 1731 C C . SER A 1 217 ? -4.828 -18.650 15.948 1.00 63.16 217 SER A C 1
ATOM 1733 O O . SER A 1 217 ? -6.040 -18.866 15.936 1.00 63.16 217 SER A O 1
ATOM 1735 N N . ARG A 1 218 ? -4.129 -18.476 14.817 1.00 55.66 218 ARG A N 1
ATOM 1736 C CA . ARG A 1 218 ? -4.715 -18.496 13.456 1.00 55.66 218 ARG A CA 1
ATOM 1737 C C . ARG A 1 218 ? -5.584 -19.740 13.182 1.00 55.66 218 ARG A C 1
ATOM 1739 O O . ARG A 1 218 ? -6.562 -19.658 12.443 1.00 55.66 218 ARG A O 1
ATOM 1746 N N . ASN A 1 219 ? -5.294 -20.856 13.854 1.00 46.12 219 ASN A N 1
ATOM 1747 C CA . ASN A 1 219 ? -6.035 -22.118 13.748 1.00 46.12 219 ASN A CA 1
ATOM 1748 C C . ASN A 1 219 ? -7.477 -22.035 14.293 1.00 46.12 219 ASN A C 1
ATOM 1750 O O . ASN A 1 219 ? -8.321 -22.850 13.924 1.00 46.12 219 ASN A O 1
ATOM 1754 N N . SER A 1 220 ? -7.784 -21.061 15.155 1.00 43.81 220 SER A N 1
ATOM 1755 C CA . SER A 1 220 ? -9.131 -20.857 15.706 1.00 43.81 220 SER A CA 1
ATOM 1756 C C . SER A 1 220 ? -10.100 -20.278 14.665 1.00 43.81 220 SER A C 1
ATOM 1758 O O . SER A 1 220 ? -11.293 -20.584 14.694 1.00 43.81 220 SER A O 1
ATOM 1760 N N . SER A 1 221 ? -9.588 -19.487 13.717 1.00 43.38 221 SER A N 1
ATOM 1761 C CA . SER A 1 221 ? -10.365 -18.856 12.643 1.00 43.38 221 SER A CA 1
ATOM 1762 C C . SER A 1 221 ? -10.738 -19.855 11.543 1.00 43.38 221 SER A C 1
ATOM 1764 O O . SER A 1 221 ? -11.875 -19.848 11.083 1.00 43.38 221 SER A O 1
ATOM 1766 N N . GLU A 1 222 ? -9.824 -20.768 11.184 1.00 43.53 222 GLU A N 1
ATOM 1767 C CA . GLU A 1 222 ? -10.078 -21.868 10.231 1.00 43.53 222 GLU A CA 1
ATOM 1768 C C . GLU A 1 222 ? -11.052 -22.927 10.770 1.00 43.53 222 GLU A C 1
ATOM 1770 O O . GLU A 1 222 ? -11.756 -23.585 10.003 1.00 43.53 222 GLU A O 1
ATOM 1775 N N . ASN A 1 223 ? -11.115 -23.114 12.092 1.00 33.00 223 ASN A N 1
ATOM 1776 C CA . ASN A 1 223 ? -12.011 -24.103 12.690 1.00 33.00 223 ASN A CA 1
ATOM 1777 C C . ASN A 1 223 ? -13.449 -23.573 12.867 1.00 33.00 223 ASN A C 1
ATOM 1779 O O . ASN A 1 223 ? -14.392 -24.360 12.913 1.00 33.00 223 ASN A O 1
ATOM 1783 N N . SER A 1 224 ? -13.643 -22.247 12.905 1.00 37.03 224 SER A N 1
ATOM 1784 C CA . SER A 1 224 ? -14.979 -21.625 12.910 1.00 37.03 224 SER A CA 1
ATOM 1785 C C . SER A 1 224 ? -15.650 -21.643 11.527 1.00 37.03 224 SER A C 1
ATOM 1787 O O . SER A 1 224 ? -16.878 -21.589 11.443 1.00 37.03 224 SER A O 1
ATOM 1789 N N . SER A 1 225 ? -14.867 -21.751 10.450 1.00 42.88 225 SER A N 1
ATOM 1790 C CA . SER A 1 225 ? -15.323 -21.817 9.053 1.00 42.88 225 SER A CA 1
ATOM 1791 C C . SER A 1 225 ? -15.641 -23.236 8.557 1.00 42.88 225 SER A C 1
ATOM 1793 O O . SER A 1 225 ? -16.074 -23.402 7.421 1.00 42.88 225 SER A O 1
ATOM 1795 N N . ARG A 1 226 ? -15.510 -24.269 9.406 1.00 34.53 226 ARG A N 1
ATOM 1796 C CA . ARG A 1 226 ? -15.974 -25.646 9.121 1.00 34.53 226 ARG A CA 1
ATOM 1797 C C . ARG A 1 226 ? -17.401 -25.944 9.597 1.00 34.53 226 ARG A C 1
ATOM 1799 O O . ARG A 1 226 ? -17.805 -27.106 9.623 1.00 34.53 226 ARG A O 1
ATOM 1806 N N . SER A 1 227 ? -18.181 -24.927 9.959 1.00 29.33 227 SER A N 1
ATOM 1807 C CA . SER A 1 227 ? -19.626 -25.115 10.110 1.00 29.33 227 SER A CA 1
ATOM 1808 C C . SER A 1 227 ? -20.248 -25.261 8.711 1.00 29.33 227 SER A C 1
ATOM 1810 O O . SER A 1 227 ? -19.984 -24.425 7.846 1.00 29.33 227 SER A O 1
ATOM 1812 N N . PRO A 1 228 ? -20.996 -26.343 8.424 1.00 33.72 228 PRO A N 1
ATOM 1813 C CA . PRO A 1 228 ? -21.538 -26.564 7.092 1.00 33.72 228 PRO A CA 1
ATOM 1814 C C . PRO A 1 228 ? -22.508 -25.433 6.746 1.00 33.72 228 PRO A C 1
ATOM 1816 O O . PRO A 1 228 ? -23.407 -25.119 7.527 1.00 33.72 228 PRO A O 1
ATOM 1819 N N . LEU A 1 229 ? -22.310 -24.831 5.569 1.00 38.31 229 LEU A N 1
ATOM 1820 C CA . LEU A 1 229 ? -23.287 -23.949 4.934 1.00 38.31 229 LEU A CA 1
ATOM 1821 C C . LEU A 1 229 ? -24.679 -24.606 5.033 1.00 38.31 229 LEU A C 1
ATOM 1823 O O . LEU A 1 229 ? -24.804 -25.777 4.659 1.00 38.31 229 LEU A O 1
ATOM 1827 N N . PRO A 1 230 ? -25.718 -23.915 5.537 1.00 33.88 230 PRO A N 1
ATOM 1828 C CA . PRO A 1 230 ? -27.066 -24.460 5.520 1.00 33.88 230 PRO A CA 1
ATOM 1829 C C . PRO A 1 230 ? -27.488 -24.702 4.067 1.00 33.88 230 PRO A C 1
ATOM 1831 O O . PRO A 1 230 ? -27.355 -23.830 3.207 1.00 33.88 230 PRO A O 1
ATOM 1834 N N . ALA A 1 231 ? -27.972 -25.912 3.802 1.00 40.03 231 ALA A N 1
ATOM 1835 C CA . ALA A 1 231 ? -28.301 -26.444 2.484 1.00 40.03 231 ALA A CA 1
ATOM 1836 C C . ALA A 1 231 ? -29.584 -25.855 1.852 1.00 40.03 231 ALA A C 1
ATOM 1838 O O . ALA A 1 231 ? -30.258 -26.554 1.108 1.00 40.03 231 ALA A O 1
ATOM 1839 N N . ASP A 1 232 ? -29.905 -24.580 2.094 1.00 36.75 232 ASP A N 1
ATOM 1840 C CA . ASP A 1 232 ? -31.173 -23.960 1.674 1.00 36.75 232 ASP A CA 1
ATOM 1841 C C . ASP A 1 232 ? -30.980 -22.697 0.817 1.00 36.75 232 ASP A C 1
ATOM 1843 O O . ASP A 1 232 ? -31.664 -21.688 0.976 1.00 36.75 232 ASP A O 1
ATOM 1847 N N . VAL A 1 233 ? -30.060 -22.755 -0.151 1.00 42.56 233 VAL A N 1
ATOM 1848 C CA . VAL A 1 233 ? -30.058 -21.830 -1.299 1.00 42.56 233 VAL A CA 1
ATOM 1849 C C . VAL A 1 233 ? -29.988 -22.639 -2.595 1.00 42.56 233 VAL A C 1
ATOM 1851 O O . VAL A 1 233 ? -29.051 -22.544 -3.380 1.00 42.56 233 VAL A O 1
ATOM 1854 N N . ILE A 1 234 ? -31.008 -23.466 -2.824 1.00 35.66 234 ILE A N 1
ATOM 1855 C CA . ILE A 1 234 ? -31.438 -23.812 -4.181 1.00 35.66 234 ILE A CA 1
ATOM 1856 C C . ILE A 1 234 ? -32.830 -23.212 -4.335 1.00 35.66 234 ILE A C 1
ATOM 1858 O O . ILE A 1 234 ? -33.833 -23.779 -3.911 1.00 35.66 234 ILE A O 1
ATOM 1862 N N . ILE A 1 235 ? -32.864 -22.004 -4.894 1.00 39.59 235 ILE A N 1
ATOM 1863 C CA . ILE A 1 235 ? -34.101 -21.341 -5.291 1.00 39.59 235 ILE A CA 1
ATOM 1864 C C . ILE A 1 235 ? -34.749 -22.180 -6.396 1.00 39.59 235 ILE A C 1
ATOM 1866 O O . ILE A 1 235 ? -34.185 -22.399 -7.468 1.00 39.59 235 ILE A O 1
ATOM 1870 N N . THR A 1 236 ? -35.949 -22.653 -6.085 1.00 34.69 236 THR A N 1
ATOM 1871 C CA . THR A 1 236 ? -36.969 -23.187 -6.982 1.00 34.69 236 THR A CA 1
ATOM 1872 C C . THR A 1 236 ? -37.222 -22.249 -8.171 1.00 34.69 236 THR A C 1
ATOM 1874 O O . THR A 1 236 ? -37.363 -21.040 -7.974 1.00 34.69 236 THR A O 1
ATOM 1877 N N . PRO A 1 237 ? -37.343 -22.753 -9.414 1.00 35.94 237 PRO A N 1
ATOM 1878 C CA . PRO A 1 237 ? -37.806 -21.923 -10.514 1.00 35.94 237 PRO A CA 1
ATOM 1879 C C . PRO A 1 237 ? -39.294 -21.606 -10.318 1.00 35.94 237 PRO A C 1
ATOM 1881 O O . PRO A 1 237 ? -40.109 -22.488 -10.044 1.00 35.94 237 PRO A O 1
ATOM 1884 N N . TYR A 1 238 ? -39.612 -20.318 -10.441 1.00 34.75 238 TYR A N 1
ATOM 1885 C CA . TYR A 1 238 ? -40.954 -19.745 -10.464 1.00 34.75 238 TYR A CA 1
ATOM 1886 C C . TYR A 1 238 ? -41.937 -20.596 -11.282 1.00 34.75 238 TYR A C 1
ATOM 1888 O O . TYR A 1 238 ? -41.733 -20.832 -12.473 1.00 34.75 238 TYR A O 1
ATOM 1896 N N . GLY A 1 239 ? -43.031 -21.000 -10.640 1.00 34.12 239 GLY A N 1
ATOM 1897 C CA . GLY A 1 239 ? -44.239 -21.484 -11.292 1.00 34.12 239 GLY A CA 1
ATOM 1898 C C . GLY A 1 239 ? -45.360 -20.448 -11.196 1.00 34.12 239 GLY A C 1
ATOM 1899 O O . GLY A 1 239 ? -45.595 -19.890 -10.126 1.00 34.12 239 GLY A O 1
ATOM 1900 N N . GLY A 1 240 ? -46.076 -20.269 -12.310 1.00 33.22 240 GLY A N 1
ATOM 1901 C CA . GLY A 1 240 ? -47.376 -19.591 -12.416 1.00 33.22 240 GLY A CA 1
ATOM 1902 C C . GLY A 1 240 ? -47.304 -18.280 -13.206 1.00 33.22 240 GLY A C 1
ATOM 1903 O O . GLY A 1 240 ? -46.425 -17.473 -12.953 1.00 33.22 240 GLY A O 1
ATOM 1904 N N . GLN A 1 241 ? -48.183 -17.970 -14.157 1.00 37.12 241 GLN A N 1
ATOM 1905 C CA . GLN A 1 241 ? -49.505 -18.501 -14.488 1.00 37.12 241 GLN A CA 1
ATOM 1906 C C . GLN A 1 241 ? -49.968 -17.867 -15.820 1.00 37.12 241 GLN A C 1
ATOM 1908 O O . GLN A 1 241 ? -49.585 -16.734 -16.096 1.00 37.12 241 GLN A O 1
ATOM 1913 N N . GLN A 1 242 ? -50.887 -18.577 -16.494 1.00 36.16 242 GLN A N 1
ATOM 1914 C CA . GLN A 1 242 ? -51.892 -18.117 -17.479 1.00 36.16 242 GLN A CA 1
ATOM 1915 C C . GLN A 1 242 ? -51.450 -17.799 -18.912 1.00 36.16 242 GLN A C 1
ATOM 1917 O O . GLN A 1 242 ? -50.636 -16.883 -19.134 1.00 36.16 242 GLN A O 1
#

Sequence (242 aa):
MPVTPRYVEARKLWGQLMIASRSLLREVKTTLPDSASVREFARLQIAFAHCLRMTLRKQPQAEVLAHYLKTEDLQRVLASNSPANRILLIMGEWLAVQRRNGQLSDILFISLNDRLNDISAVLAGCERIAYTPIPFAYTLILHRTVYLFCIMLPFALVVDLHYMTPFISVLISYTFISLDCLAEELEDPFGTENNDLPLDAICNAIEIDLLQMNDESRNSSENSSRSPLPADVIITPYGGQQ

Foldseek 3Di:
DDQDPLLVLLVVLLVLLLVLLLVLLVLVPVQFPDLVLSQLLLLLSLLLLQLLLCVLAVHDSQVVNVLRDDPVLSVVLVPDPHSSVSSLVVSLVSLVVCVVVVSDDPVSNVVSVVSSVSNVVSSVSSCCLSVVADPPVVLVVLVVVLVVCLVCQLVVCCVPQPVCSVVVSCVVSVVSVVVSVVVVVSRSQSYDDPNHDPSVVSSVVSSCSSCVVSVHDPVVSVVVVPPDDPPPPPDDPDDDDD

pLDDT: mean 84.75, std 17.06, range [29.33, 96.56]

InterPro domains:
  IPR044669 Voltage-dependent anion channel-forming protein YneE/VCCN1/2-like [PF25539] (6-211)
  IPR044669 Voltage-dependent anion channel-forming protein YneE/VCCN1/2-like [PTHR33281] (6-216)

Organism: Escherichia coli (NCBI:txid562)